Protein AF-0000000076819034 (afdb_homodimer)

Organism: Aegilops tauschii subsp. strangulata (NCBI:txid200361)

Secondary structure (DSSP, 8-state):
-HHHHHHHTT---PPP-SSS-HHHHHHHHHHHS-HHHHHHHHHHHHHHHHHHHHHHHHHHHS-PPP-HHHHHHHHHHHHHHHHHTT-HHHHHHS--/-HHHHHHHTT---PPP-SSS-HHHHHHHHHHHS-GGGHHHHHHHHHHHHHHHHHHHHHHHHS-PPP-HHHHHHHHHHHHHHHHHTT-HHHHHHS--

Foldseek 3Di:
DQVVLCVQLVWPADDDDDPDDLVRRLVRSLVRGDPLQNLVVVVCSPQVVVLVVVLVCCCVPVVDDDDPVVSSVVSLVVLVVVVVVPSVSSVVRHDD/DQVVLCVQLVWPADDDDDPDDLVRRLVRSLVRGDPLQNLVVVVCSPQVVVLVVVLVCCCVPVVDDDDPVVSSVVSLVVLVVVVVVPSVNSVVRHDD

Solvent-accessible surface area (backbone atoms only — not comparable to full-atom values): 10817 Å² total; per-residue (Å²): 106,62,65,58,57,33,56,63,43,66,49,79,50,76,68,85,59,90,86,51,52,73,65,56,44,47,54,51,33,52,69,58,29,54,78,80,41,40,56,25,49,56,53,46,65,40,46,50,35,41,49,53,39,52,51,49,48,36,36,72,76,65,68,42,79,88,46,70,68,60,49,48,51,50,52,52,52,49,49,51,51,40,25,75,74,61,39,60,25,36,57,75,39,53,74,131,106,63,64,60,54,33,56,63,42,66,49,79,50,77,67,87,58,91,86,51,52,71,66,56,44,48,55,51,34,51,69,58,27,55,78,80,42,40,55,25,50,55,53,45,64,40,46,49,35,41,52,53,40,52,51,49,49,35,35,72,74,64,69,42,80,87,47,70,68,61,50,49,51,51,53,53,51,51,49,52,51,41,26,74,74,61,39,59,27,37,56,74,40,54,74,131

Sequence (192 aa):
TWHIVLDWLHIPVQIPDQEHTVTEWWLSAKELAPPAHRKALKSIALLVPWMLWKHRNACVFDNATPSIESLVDRIKDEARCWAKAGAQGLRVVLPTTWHIVLDWLHIPVQIPDQEHTVTEWWLSAKELAPPAHRKALKSIALLVPWMLWKHRNACVFDNATPSIESLVDRIKDEARCWAKAGAQGLRVVLPT

Radius of gyration: 16.29 Å; Cα contacts (8 Å, |Δi|>4): 190; chains: 2; bounding box: 41×37×37 Å

Structure (mmCIF, N/CA/C/O backbone):
data_AF-0000000076819034-model_v1
#
loop_
_entity.id
_entity.type
_entity.pdbx_description
1 polymer 'Uncharacterized protein'
#
loop_
_atom_site.group_PDB
_atom_site.id
_atom_site.type_symbol
_atom_site.label_atom_id
_atom_site.label_alt_id
_atom_site.label_comp_id
_atom_site.label_asym_id
_atom_site.label_entity_id
_atom_site.label_seq_id
_atom_site.pdbx_PDB_ins_code
_atom_site.Cartn_x
_atom_site.Cartn_y
_atom_site.Cartn_z
_atom_site.occupancy
_atom_site.B_iso_or_equiv
_atom_site.auth_seq_id
_atom_site.auth_comp_id
_atom_site.auth_asym_id
_atom_site.auth_atom_id
_atom_site.pdbx_PDB_model_num
ATOM 1 N N . THR A 1 1 ? -0.613 13.617 6.281 1 93.31 1 THR A N 1
ATOM 2 C CA . THR A 1 1 ? 0.213 12.484 6.684 1 93.31 1 THR A CA 1
ATOM 3 C C . THR A 1 1 ? 1.338 12.25 5.68 1 93.31 1 THR A C 1
ATOM 5 O O . THR A 1 1 ? 2.518 12.305 6.039 1 93.31 1 THR A O 1
ATOM 8 N N . TRP A 1 2 ? 1.038 12.227 4.367 1 94.75 2 TRP A N 1
ATOM 9 C CA . TRP A 1 2 ? 2.039 11.969 3.336 1 94.75 2 TRP A CA 1
ATOM 10 C C . TRP A 1 2 ? 3.105 13.062 3.334 1 94.75 2 TRP A C 1
ATOM 12 O O . TRP A 1 2 ? 4.301 12.766 3.311 1 94.75 2 TRP A O 1
ATOM 22 N N . HIS A 1 3 ? 2.631 14.25 3.402 1 95.12 3 HIS A N 1
ATOM 23 C CA . HIS A 1 3 ? 3.564 15.367 3.344 1 95.12 3 HIS A CA 1
ATOM 24 C C . HIS A 1 3 ? 4.562 15.312 4.496 1 95.12 3 HIS A C 1
ATOM 26 O O . HIS A 1 3 ? 5.754 15.57 4.305 1 95.12 3 HIS A O 1
ATOM 32 N N . ILE A 1 4 ? 4.125 15.008 5.703 1 97 4 ILE A N 1
ATOM 33 C CA . ILE A 1 4 ? 4.969 14.984 6.895 1 97 4 ILE A CA 1
ATOM 34 C C . ILE A 1 4 ? 6 13.867 6.777 1 97 4 ILE A C 1
ATOM 36 O O . ILE A 1 4 ? 7.18 14.07 7.07 1 97 4 ILE A O 1
ATOM 40 N N . VAL A 1 5 ? 5.586 12.68 6.309 1 97.38 5 VAL A N 1
ATOM 41 C CA . VAL A 1 5 ? 6.465 11.516 6.223 1 97.38 5 VAL A CA 1
ATOM 42 C C . VAL A 1 5 ? 7.523 11.75 5.148 1 97.38 5 VAL A C 1
ATOM 44 O O . VAL A 1 5 ? 8.711 11.484 5.367 1 97.38 5 VAL A O 1
ATOM 47 N N . LEU A 1 6 ? 7.109 12.273 3.979 1 96.88 6 LEU A N 1
ATOM 48 C CA . LEU A 1 6 ? 8.047 12.516 2.887 1 96.88 6 LEU A CA 1
ATOM 49 C C . LEU A 1 6 ? 9.047 13.609 3.258 1 96.88 6 LEU A C 1
ATOM 51 O O . LEU A 1 6 ? 10.227 13.516 2.922 1 96.88 6 LEU A O 1
ATOM 55 N N . ASP A 1 7 ? 8.555 14.609 3.947 1 96.81 7 ASP A N 1
ATOM 56 C CA . ASP A 1 7 ? 9.438 15.672 4.418 1 96.81 7 ASP A CA 1
ATOM 57 C C . ASP A 1 7 ? 10.445 15.141 5.434 1 96.81 7 ASP A C 1
ATOM 59 O O . ASP A 1 7 ? 11.625 15.5 5.391 1 96.81 7 ASP A O 1
ATOM 63 N N . TRP A 1 8 ? 9.961 14.375 6.34 1 97.5 8 TRP A N 1
ATOM 64 C CA . TRP A 1 8 ? 10.805 13.758 7.359 1 97.5 8 TRP A CA 1
ATOM 65 C C . TRP A 1 8 ? 11.938 12.953 6.723 1 97.5 8 TRP A C 1
ATOM 67 O O . TRP A 1 8 ? 13.062 12.945 7.227 1 97.5 8 TRP A O 1
ATOM 77 N N . LEU A 1 9 ? 11.727 12.32 5.609 1 96.81 9 LEU A N 1
ATOM 78 C CA . LEU A 1 9 ? 12.695 11.484 4.914 1 96.81 9 LEU A CA 1
ATOM 79 C C . LEU A 1 9 ? 13.438 12.289 3.85 1 96.81 9 LEU A C 1
ATOM 81 O O . LEU A 1 9 ? 14.305 11.75 3.156 1 96.81 9 LEU A O 1
ATOM 85 N N . HIS A 1 10 ? 13.039 13.523 3.666 1 95.25 10 HIS A N 1
ATOM 86 C CA . HIS A 1 10 ? 13.633 14.422 2.68 1 95.25 10 HIS A CA 1
ATOM 87 C C . HIS A 1 10 ? 13.477 13.859 1.268 1 95.25 10 HIS A C 1
ATOM 89 O O . HIS A 1 10 ? 14.438 13.867 0.488 1 95.25 10 HIS A O 1
ATOM 95 N N . ILE A 1 11 ? 12.391 13.328 1.01 1 95.06 11 ILE A N 1
ATOM 96 C CA . ILE A 1 11 ? 12.086 12.852 -0.335 1 95.06 11 ILE A CA 1
ATOM 97 C C . ILE A 1 11 ? 11.25 13.891 -1.073 1 95.06 11 ILE A C 1
ATOM 99 O O . ILE A 1 11 ? 10.078 14.102 -0.745 1 95.06 11 ILE A O 1
ATOM 103 N N . PRO A 1 12 ? 11.82 14.469 -2.113 1 94.75 12 PRO A N 1
ATOM 104 C CA . PRO A 1 12 ? 11.172 15.617 -2.75 1 94.75 12 PRO A CA 1
ATOM 105 C C . PRO A 1 12 ? 10.242 15.219 -3.895 1 94.75 12 PRO A C 1
ATOM 107 O O . PRO A 1 12 ? 10.484 15.586 -5.047 1 94.75 12 PRO A O 1
ATOM 110 N N . VAL A 1 13 ? 9.141 14.586 -3.598 1 95.69 13 VAL A N 1
ATOM 111 C CA . VAL A 1 13 ? 8.18 14.195 -4.621 1 95.69 13 VAL A CA 1
ATOM 112 C C . VAL A 1 13 ? 6.797 14.727 -4.262 1 95.69 13 VAL A C 1
ATOM 114 O O . VAL A 1 13 ? 6.562 15.148 -3.127 1 95.69 13 VAL A O 1
ATOM 117 N N . GLN A 1 14 ? 6.012 14.727 -5.219 1 94.5 14 GLN A N 1
ATOM 118 C CA . GLN A 1 14 ? 4.625 15.117 -4.973 1 94.5 14 GLN A CA 1
ATOM 119 C C . GLN A 1 14 ? 3.881 14.039 -4.188 1 94.5 14 GLN A C 1
ATOM 121 O O . GLN A 1 14 ? 4.055 12.844 -4.438 1 94.5 14 GLN A O 1
ATOM 126 N N . ILE A 1 15 ? 3.057 14.492 -3.318 1 94.75 15 ILE A N 1
ATOM 127 C CA . ILE A 1 15 ? 2.238 13.539 -2.582 1 94.75 15 ILE A CA 1
ATOM 128 C C . ILE A 1 15 ? 1.172 12.953 -3.506 1 94.75 15 ILE A C 1
ATOM 130 O O . ILE A 1 15 ? 0.746 13.602 -4.461 1 94.75 15 ILE A O 1
ATOM 134 N N . PRO A 1 16 ? 0.771 11.758 -3.156 1 93.5 16 PRO A N 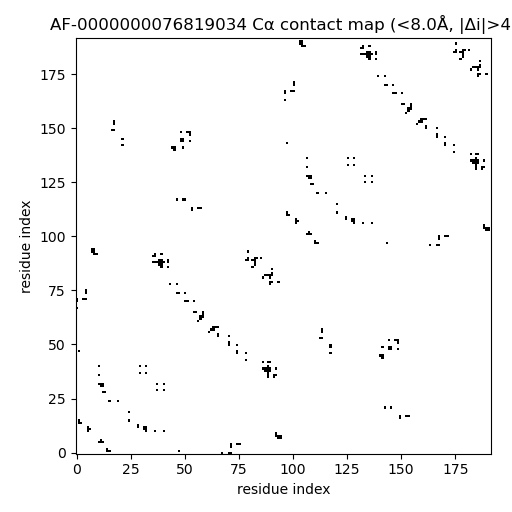1
ATOM 135 C CA . PRO A 1 16 ? -0.328 11.203 -3.945 1 93.5 16 PRO A CA 1
ATOM 136 C C . PRO A 1 16 ? -1.6 12.039 -3.865 1 93.5 16 PRO A C 1
ATOM 138 O O . PRO A 1 16 ? -1.876 12.648 -2.83 1 93.5 16 PRO A O 1
ATOM 141 N N . ASP A 1 17 ? -2.316 12 -4.98 1 88.25 17 ASP A N 1
ATOM 142 C CA . ASP A 1 17 ? -3.57 12.75 -5.023 1 88.25 17 ASP A CA 1
ATOM 143 C C . ASP A 1 17 ? -4.676 11.93 -5.684 1 88.25 17 ASP A C 1
ATOM 145 O O . ASP A 1 17 ? -4.473 10.758 -6.02 1 88.25 17 ASP A O 1
ATOM 149 N N . GLN A 1 18 ? -5.859 12.484 -5.809 1 86.81 18 GLN A N 1
ATOM 150 C CA . GLN A 1 18 ? -7.031 11.75 -6.277 1 86.81 18 GLN A CA 1
ATOM 151 C C . GLN A 1 18 ? -7.062 11.68 -7.801 1 86.81 18 GLN A C 1
ATOM 153 O O . GLN A 1 18 ? -7.762 10.844 -8.375 1 86.81 18 GLN A O 1
ATOM 158 N N . GLU A 1 19 ? -6.27 12.445 -8.438 1 86.56 19 GLU A N 1
ATOM 159 C CA . GLU A 1 19 ? -6.336 12.555 -9.891 1 86.56 19 GLU A CA 1
ATOM 160 C C . GLU A 1 19 ? -5.504 11.461 -10.562 1 86.56 19 GLU A C 1
ATOM 162 O O . GLU A 1 19 ? -5.867 10.969 -11.633 1 86.56 19 GLU A O 1
ATOM 167 N N . HIS A 1 20 ? -4.434 11.07 -9.984 1 90.25 20 HIS A N 1
ATOM 168 C CA . HIS A 1 20 ? -3.518 10.109 -10.586 1 90.25 20 HIS A CA 1
ATOM 169 C C . HIS A 1 20 ? -3.781 8.695 -10.062 1 90.25 20 HIS A C 1
ATOM 171 O O . HIS A 1 20 ? -4.109 8.523 -8.883 1 90.25 20 HIS A O 1
ATOM 177 N N . THR A 1 21 ? -3.646 7.711 -11.016 1 90.5 21 THR A N 1
ATOM 178 C CA . THR A 1 21 ? -3.617 6.32 -10.57 1 90.5 21 THR A CA 1
ATOM 179 C C . THR A 1 21 ? -2.35 6.035 -9.773 1 90.5 21 THR A C 1
ATOM 181 O O . THR A 1 21 ? -1.412 6.836 -9.773 1 90.5 21 THR A O 1
ATOM 184 N N . VAL A 1 22 ? -2.332 4.914 -9.109 1 90.69 22 VAL A N 1
ATOM 185 C CA . VAL A 1 22 ? -1.152 4.488 -8.359 1 90.69 22 VAL A CA 1
ATOM 186 C C . VAL A 1 22 ? 0.054 4.422 -9.297 1 90.69 22 VAL A C 1
ATOM 188 O O . VAL A 1 22 ? 1.137 4.906 -8.953 1 90.69 22 VAL A O 1
ATOM 191 N N . THR A 1 23 ? -0.206 3.906 -10.438 1 91.5 23 THR A N 1
ATOM 192 C CA . THR A 1 23 ? 0.866 3.719 -11.414 1 91.5 23 THR A CA 1
ATOM 193 C C . THR A 1 23 ? 1.391 5.062 -11.906 1 91.5 23 THR A C 1
ATOM 195 O O . THR A 1 23 ? 2.604 5.262 -12.008 1 91.5 23 THR A O 1
ATOM 198 N N . GLU A 1 24 ? 0.482 5.914 -12.18 1 93.56 24 GLU A N 1
ATOM 199 C CA . GLU A 1 24 ? 0.873 7.234 -12.664 1 93.56 24 GLU A CA 1
ATOM 200 C C . GLU A 1 24 ? 1.683 7.988 -11.617 1 93.56 24 GLU A C 1
ATOM 202 O O . GLU A 1 24 ? 2.717 8.578 -11.93 1 93.56 24 GLU A O 1
ATOM 207 N N . TRP A 1 25 ? 1.161 8 -10.461 1 94.31 25 TRP A N 1
ATOM 208 C CA . TRP A 1 25 ? 1.897 8.672 -9.391 1 94.31 25 TRP A CA 1
ATOM 209 C C . TRP A 1 25 ? 3.27 8.039 -9.195 1 94.31 25 TRP A C 1
ATOM 211 O O . TRP A 1 25 ? 4.273 8.742 -9.07 1 94.31 25 TRP A O 1
ATOM 221 N N . TRP A 1 26 ? 3.309 6.734 -9.148 1 91.44 26 TRP A N 1
ATOM 222 C CA . TRP A 1 26 ? 4.555 6.016 -8.914 1 91.44 26 TRP A CA 1
ATOM 223 C C . TRP A 1 26 ? 5.59 6.355 -9.977 1 91.44 26 TRP A C 1
ATOM 225 O O . TRP A 1 26 ? 6.754 6.621 -9.656 1 91.44 26 TRP A O 1
ATOM 235 N N . LEU A 1 27 ? 5.199 6.32 -11.148 1 92.06 27 LEU A N 1
ATOM 236 C CA . LEU A 1 27 ? 6.113 6.598 -12.25 1 92.06 27 LEU A CA 1
ATOM 237 C C . LEU A 1 27 ? 6.652 8.023 -12.164 1 92.06 27 LEU A C 1
ATOM 239 O O . LEU A 1 27 ? 7.848 8.25 -12.359 1 92.06 27 LEU A O 1
ATOM 243 N N . SER A 1 28 ? 5.805 8.898 -11.859 1 95 28 SER A N 1
ATOM 244 C CA . SER A 1 28 ? 6.215 10.289 -11.719 1 95 28 SER A CA 1
ATOM 245 C C . SER A 1 28 ? 7.137 10.477 -10.523 1 95 28 SER A C 1
ATOM 247 O O . SER A 1 28 ? 8.172 11.141 -10.625 1 95 28 SER A O 1
ATOM 249 N N . ALA A 1 29 ? 6.746 9.938 -9.422 1 94.94 29 ALA A N 1
ATOM 250 C CA . ALA A 1 29 ? 7.52 10.07 -8.188 1 94.94 29 ALA A CA 1
ATOM 251 C C . ALA A 1 29 ? 8.906 9.453 -8.344 1 94.94 29 ALA A C 1
ATOM 253 O O . ALA A 1 29 ? 9.898 10.031 -7.895 1 94.94 29 ALA A O 1
ATOM 254 N N . LYS A 1 30 ? 8.93 8.336 -8.914 1 93 30 LYS A N 1
ATOM 255 C CA . LYS A 1 30 ? 10.195 7.648 -9.125 1 93 30 LYS A CA 1
ATOM 256 C C . LYS A 1 30 ? 11.141 8.477 -9.992 1 93 30 LYS A C 1
ATOM 258 O O . LYS A 1 30 ? 12.352 8.5 -9.758 1 93 30 LYS A O 1
ATOM 263 N N . GLU A 1 31 ? 10.602 9.023 -10.984 1 94.06 31 GLU A N 1
ATOM 264 C CA . GLU A 1 31 ? 11.398 9.844 -11.898 1 94.06 31 GLU A CA 1
ATOM 265 C C . GLU A 1 31 ? 11.938 11.086 -11.195 1 94.06 31 GLU A C 1
ATOM 267 O O . GLU A 1 31 ? 13.055 11.531 -11.469 1 94.06 31 GLU A O 1
ATOM 272 N N . LEU A 1 32 ? 11.148 11.617 -10.359 1 94 32 LEU A N 1
ATOM 273 C CA . LEU A 1 32 ? 11.508 12.859 -9.688 1 94 32 LEU A CA 1
ATOM 274 C C . LEU A 1 32 ? 12.422 12.594 -8.5 1 94 32 LEU A C 1
ATOM 276 O O . LEU A 1 32 ? 13.203 13.469 -8.102 1 94 32 LEU A O 1
ATOM 280 N N . ALA A 1 33 ? 12.328 11.484 -7.938 1 94.25 33 ALA A N 1
ATOM 281 C CA . ALA A 1 33 ? 13.117 11.156 -6.754 1 94.25 33 ALA A CA 1
ATOM 282 C C . ALA A 1 33 ? 14.578 10.922 -7.113 1 94.25 33 ALA A C 1
ATOM 284 O O . ALA A 1 33 ? 14.883 10.219 -8.086 1 94.25 33 ALA A O 1
ATOM 285 N N . PRO A 1 34 ? 15.484 11.5 -6.359 1 93.69 34 PRO A N 1
ATOM 286 C CA . PRO A 1 34 ? 16.891 11.148 -6.559 1 93.69 34 PRO A CA 1
ATOM 287 C C . PRO A 1 34 ? 17.141 9.641 -6.465 1 93.69 34 PRO A C 1
ATOM 289 O O . PRO A 1 34 ? 16.516 8.961 -5.652 1 93.69 34 PRO A O 1
ATOM 292 N N . PRO A 1 35 ? 18.078 9.133 -7.258 1 91.94 35 PRO A N 1
ATOM 293 C CA . PRO A 1 35 ? 18.344 7.691 -7.297 1 91.94 35 PRO A CA 1
ATOM 294 C C . PRO A 1 35 ? 18.547 7.09 -5.91 1 91.94 35 PRO A C 1
ATOM 296 O O . PRO A 1 35 ? 18.062 5.992 -5.625 1 91.94 35 PRO A O 1
ATOM 299 N N . ALA A 1 36 ? 19.203 7.914 -5.086 1 90.62 36 ALA A N 1
ATOM 300 C CA . ALA A 1 36 ? 19.516 7.43 -3.742 1 90.62 36 ALA A CA 1
ATOM 301 C C . ALA A 1 36 ? 18.234 7.25 -2.914 1 90.62 36 ALA A C 1
ATOM 303 O O . ALA A 1 36 ? 18.25 6.539 -1.906 1 90.62 36 ALA A O 1
ATOM 304 N N . HIS A 1 37 ? 17.109 7.816 -3.297 1 94.62 37 HIS A N 1
ATOM 305 C CA . HIS A 1 37 ? 15.883 7.816 -2.51 1 94.62 37 HIS A CA 1
ATOM 306 C C . HIS A 1 37 ? 14.852 6.859 -3.098 1 94.62 37 HIS A C 1
ATOM 308 O O . HIS A 1 37 ? 13.805 6.617 -2.492 1 94.62 37 HIS A O 1
ATOM 314 N N . ARG A 1 38 ? 15.164 6.324 -4.164 1 94.56 38 ARG A N 1
ATOM 315 C CA . ARG A 1 38 ? 14.148 5.566 -4.891 1 94.56 38 ARG A CA 1
ATOM 316 C C . ARG A 1 38 ? 13.734 4.32 -4.113 1 94.56 38 ARG A C 1
ATOM 318 O O . ARG A 1 38 ? 12.555 3.957 -4.094 1 94.56 38 ARG A O 1
ATOM 325 N N . LYS A 1 39 ? 14.711 3.65 -3.531 1 94.19 39 LYS A N 1
ATOM 326 C CA . LYS A 1 39 ? 14.375 2.484 -2.721 1 94.19 39 LYS A CA 1
ATOM 327 C C . LYS A 1 39 ? 13.562 2.887 -1.489 1 94.19 39 LYS A C 1
ATOM 329 O O . LYS A 1 39 ? 12.68 2.15 -1.055 1 94.19 39 LYS A O 1
ATOM 334 N N . ALA A 1 40 ? 13.859 3.996 -0.903 1 96.5 40 ALA A N 1
ATOM 335 C CA . ALA A 1 40 ? 13.086 4.512 0.221 1 96.5 40 ALA A CA 1
ATOM 336 C C . ALA A 1 40 ? 11.648 4.828 -0.201 1 96.5 40 ALA A C 1
ATOM 338 O O . ALA A 1 40 ? 10.703 4.535 0.531 1 96.5 40 ALA A O 1
ATOM 339 N N . LEU A 1 41 ? 11.555 5.449 -1.317 1 95.75 41 LEU A N 1
ATOM 340 C CA . LEU A 1 41 ? 10.234 5.785 -1.843 1 95.75 41 LEU A CA 1
ATOM 341 C C . LEU A 1 41 ? 9.383 4.531 -2.018 1 95.75 41 LEU A C 1
ATOM 343 O O . LEU A 1 41 ? 8.188 4.543 -1.724 1 95.75 41 LEU A O 1
ATOM 347 N N . LYS A 1 42 ? 9.961 3.445 -2.516 1 93.25 42 LYS A N 1
ATOM 348 C CA . LYS A 1 42 ? 9.25 2.176 -2.664 1 93.25 42 LYS A CA 1
ATOM 349 C C . LYS A 1 42 ? 8.719 1.685 -1.32 1 93.25 42 LYS A C 1
ATOM 351 O O . LYS A 1 42 ? 7.578 1.23 -1.229 1 93.25 42 LYS A O 1
ATOM 356 N N . SER A 1 43 ? 9.539 1.764 -0.331 1 94.69 43 SER A N 1
ATOM 357 C CA . SER A 1 43 ? 9.148 1.339 1.008 1 94.69 43 SER A CA 1
ATOM 358 C C . SER A 1 43 ? 7.98 2.172 1.531 1 94.69 43 SER A C 1
ATOM 360 O O . SER A 1 43 ? 7.016 1.629 2.074 1 94.69 43 SER A O 1
ATOM 362 N N . ILE A 1 44 ? 8.055 3.428 1.327 1 95.5 44 ILE A N 1
ATOM 363 C CA . ILE A 1 44 ? 7.062 4.348 1.875 1 95.5 44 ILE A CA 1
ATOM 364 C C . ILE A 1 44 ? 5.758 4.227 1.091 1 95.5 44 ILE A C 1
ATOM 366 O O . ILE A 1 44 ? 4.672 4.348 1.661 1 95.5 44 ILE A O 1
ATOM 370 N N . ALA A 1 45 ? 5.84 3.982 -0.175 1 94 45 ALA A N 1
ATOM 371 C CA . ALA A 1 45 ? 4.656 3.781 -1.012 1 94 45 ALA A CA 1
ATOM 372 C C . ALA A 1 45 ? 3.846 2.578 -0.536 1 94 45 ALA A C 1
ATOM 374 O O . ALA A 1 45 ? 2.625 2.539 -0.707 1 94 45 ALA A O 1
ATOM 375 N N . LEU A 1 46 ? 4.477 1.706 0.046 1 93.62 46 LEU A N 1
ATOM 376 C CA . LEU A 1 46 ? 3.803 0.544 0.616 1 93.62 46 LEU A CA 1
ATOM 377 C C . LEU A 1 46 ? 3.32 0.836 2.033 1 93.62 46 LEU A C 1
ATOM 379 O O . LEU A 1 46 ? 2.162 0.574 2.367 1 93.62 46 LEU A O 1
ATOM 383 N N . LEU A 1 47 ? 4.109 1.391 2.799 1 96.38 47 LEU A N 1
ATOM 384 C CA . LEU A 1 47 ? 3.904 1.512 4.238 1 96.38 47 LEU A CA 1
ATOM 385 C C . LEU A 1 47 ? 2.811 2.529 4.547 1 96.38 47 LEU A C 1
ATOM 387 O O . LEU A 1 47 ? 1.92 2.262 5.355 1 96.38 47 LEU A O 1
ATOM 391 N N . VAL A 1 48 ? 2.912 3.666 3.941 1 96.62 48 VAL A N 1
ATOM 392 C CA . VAL A 1 48 ? 2.062 4.785 4.336 1 96.62 48 VAL A CA 1
ATOM 393 C C . VAL A 1 48 ? 0.602 4.453 4.043 1 96.62 48 VAL A C 1
ATOM 395 O O . VAL A 1 48 ? -0.248 4.527 4.934 1 96.62 48 VAL A O 1
ATOM 398 N N . PRO A 1 49 ? 0.246 4.074 2.82 1 95.12 49 PRO A N 1
ATOM 399 C CA . PRO A 1 49 ? -1.17 3.758 2.617 1 95.12 49 PRO A CA 1
ATOM 400 C C . PRO A 1 49 ? -1.653 2.619 3.512 1 95.12 49 PRO A C 1
ATOM 402 O O . PRO A 1 49 ? -2.809 2.615 3.943 1 95.12 49 PRO A O 1
ATOM 405 N N . TRP A 1 50 ? -0.794 1.708 3.77 1 95.06 50 TRP A N 1
ATOM 406 C CA . TRP A 1 50 ? -1.147 0.594 4.641 1 95.06 50 TRP A CA 1
ATOM 407 C C . TRP A 1 50 ? -1.479 1.086 6.047 1 95.06 50 TRP A C 1
ATOM 409 O O . TRP A 1 50 ? -2.504 0.705 6.621 1 95.06 50 TRP A O 1
ATOM 419 N N . MET A 1 51 ? -0.654 1.876 6.527 1 95.62 51 MET A N 1
ATOM 420 C CA . MET A 1 51 ? -0.834 2.369 7.891 1 95.62 51 MET A CA 1
ATOM 421 C C . MET A 1 51 ? -2.043 3.293 7.98 1 95.62 51 MET A C 1
ATOM 423 O O . MET A 1 51 ? -2.75 3.303 8.992 1 95.62 51 MET A O 1
ATOM 427 N N . LEU A 1 52 ? -2.203 4.113 7.004 1 94.25 52 LEU A N 1
ATOM 428 C CA . LEU A 1 52 ? -3.391 4.957 6.945 1 94.25 52 LEU A CA 1
ATOM 429 C C . LEU A 1 52 ? -4.66 4.113 6.938 1 94.25 52 LEU A C 1
ATOM 431 O O . LEU A 1 52 ? -5.625 4.426 7.641 1 94.25 52 LEU A O 1
ATOM 435 N N . TRP A 1 53 ? -4.652 3.049 6.133 1 90.81 53 TRP A N 1
ATOM 436 C CA . TRP A 1 53 ? -5.781 2.129 6.055 1 90.81 53 TRP A CA 1
ATOM 437 C C . TRP A 1 53 ? -6.027 1.453 7.398 1 90.81 53 TRP A C 1
ATOM 439 O O . TRP A 1 53 ? -7.168 1.382 7.863 1 90.81 53 TRP A O 1
ATOM 449 N N . LYS A 1 54 ? -5.109 0.963 7.992 1 92 54 LYS A N 1
ATOM 450 C CA . LYS A 1 54 ? -5.254 0.321 9.297 1 92 54 LYS A CA 1
ATOM 451 C C . LYS A 1 54 ? -5.812 1.295 10.328 1 92 54 LYS A C 1
ATOM 453 O O . LYS A 1 54 ? -6.652 0.921 11.156 1 92 54 LYS A O 1
ATOM 458 N N . HIS A 1 55 ? -5.23 2.475 10.336 1 92.38 55 HIS A N 1
ATOM 459 C CA . HIS A 1 55 ? -5.68 3.488 11.281 1 92.38 55 HIS A CA 1
ATOM 460 C C . HIS A 1 55 ? -7.156 3.814 11.086 1 92.38 55 HIS A C 1
ATOM 462 O O . HIS A 1 55 ? -7.902 3.949 12.055 1 92.38 55 HIS A O 1
ATOM 468 N N . ARG A 1 56 ? -7.523 3.982 9.93 1 87.25 56 ARG A N 1
ATOM 469 C CA . ARG A 1 56 ? -8.922 4.27 9.641 1 87.25 56 ARG A CA 1
ATOM 470 C C . ARG A 1 56 ? -9.828 3.127 10.102 1 87.25 56 ARG A C 1
ATOM 472 O O . ARG A 1 56 ? -10.898 3.365 10.656 1 87.25 56 ARG A O 1
ATOM 479 N N . ASN A 1 57 ? -9.43 1.892 9.781 1 88.75 57 ASN A N 1
ATOM 480 C CA . ASN A 1 57 ? -10.195 0.74 10.25 1 88.75 57 ASN A CA 1
ATOM 481 C C . ASN A 1 57 ? -10.312 0.729 11.766 1 88.75 57 ASN A C 1
ATOM 483 O O . ASN A 1 57 ? -11.375 0.403 12.305 1 88.75 57 ASN A O 1
ATOM 487 N N . ALA A 1 58 ? -9.242 1.024 12.383 1 90.31 58 ALA A N 1
ATOM 488 C CA . ALA A 1 58 ? -9.273 1.072 13.844 1 90.31 58 ALA A CA 1
ATOM 489 C C . ALA A 1 58 ? -10.266 2.119 14.336 1 90.31 58 ALA A C 1
ATOM 491 O O . ALA A 1 58 ? -10.961 1.9 15.336 1 90.31 58 ALA A O 1
ATOM 492 N N . CYS A 1 59 ? -10.297 3.266 13.695 1 89.31 59 CYS A N 1
ATOM 493 C CA . CYS A 1 59 ? -11.219 4.332 14.078 1 89.31 59 CYS A CA 1
ATOM 494 C C . CYS A 1 59 ? -12.664 3.912 13.836 1 89.31 59 CYS A C 1
ATOM 496 O O . CYS A 1 59 ? -13.547 4.211 14.641 1 89.31 59 CYS A O 1
ATOM 498 N N . VAL A 1 60 ? -12.883 3.182 12.742 1 84.06 60 VAL A N 1
ATOM 499 C CA . VAL A 1 60 ? -14.234 2.816 12.328 1 84.06 60 VAL A CA 1
ATOM 500 C C . VAL A 1 60 ? -14.719 1.613 13.141 1 84.06 60 VAL A C 1
ATOM 502 O O . VAL A 1 60 ? -15.859 1.584 13.602 1 84.06 60 VAL A O 1
ATOM 505 N N . PHE A 1 61 ? -13.898 0.647 13.453 1 85.12 61 PHE A N 1
ATOM 506 C CA . PHE A 1 61 ? -14.367 -0.63 13.977 1 85.12 61 PHE A CA 1
ATOM 507 C C . PHE A 1 61 ? -14 -0.781 15.445 1 85.12 61 PHE A C 1
ATOM 509 O O . PHE A 1 61 ? -14.625 -1.547 16.172 1 85.12 61 PHE A O 1
ATOM 516 N N . ASP A 1 62 ? -12.945 -0.058 15.828 1 88.88 62 ASP A N 1
ATOM 517 C CA . ASP A 1 62 ? -12.461 -0.253 17.188 1 88.88 62 ASP A CA 1
ATOM 518 C C . ASP A 1 62 ? -12.633 1.016 18.031 1 88.88 62 ASP A C 1
ATOM 520 O O . ASP A 1 62 ? -12.125 1.104 19.141 1 88.88 62 ASP A O 1
ATOM 524 N N . ASN A 1 63 ? -13.18 2.006 17.531 1 89.56 63 ASN A N 1
ATOM 525 C CA . ASN A 1 63 ? -13.453 3.271 18.203 1 89.56 63 ASN A CA 1
ATOM 526 C C . ASN A 1 63 ? -12.164 3.953 18.656 1 89.56 63 ASN A C 1
ATOM 528 O O . ASN A 1 63 ? -12.102 4.496 19.766 1 89.56 63 ASN A O 1
ATOM 532 N N . ALA A 1 64 ? -11.234 3.777 17.891 1 88.25 64 ALA A N 1
ATOM 533 C CA . ALA A 1 64 ? -9.992 4.496 18.156 1 88.25 64 ALA A CA 1
ATOM 534 C C . ALA A 1 64 ? -10.148 5.988 17.875 1 88.25 64 ALA A C 1
ATOM 536 O O . ALA A 1 64 ? -10.914 6.383 17 1 88.25 64 ALA A O 1
ATOM 537 N N . THR A 1 65 ? -9.367 6.738 18.734 1 90.38 65 THR A N 1
ATOM 538 C CA . THR A 1 65 ? -9.406 8.18 18.531 1 90.38 65 THR A CA 1
ATOM 539 C C . THR A 1 65 ? -8.477 8.586 17.375 1 90.38 65 THR A C 1
ATOM 541 O O . THR A 1 65 ? -7.297 8.234 17.375 1 90.38 65 THR A O 1
ATOM 544 N N . PRO A 1 66 ? -9.117 9.273 16.516 1 85.81 66 PRO A N 1
ATOM 545 C CA . PRO A 1 66 ? -8.281 9.734 15.406 1 85.81 66 PRO A CA 1
ATOM 546 C C . PRO A 1 66 ? -7.254 10.773 15.836 1 85.81 66 PRO A C 1
ATOM 548 O O . PRO A 1 66 ? -7.59 11.719 16.562 1 85.81 66 PRO A O 1
ATOM 551 N N . SER A 1 67 ? -5.934 10.578 15.492 1 92 67 SER A N 1
ATOM 552 C CA . SER A 1 67 ? -4.828 11.5 15.719 1 92 67 SER A CA 1
ATOM 553 C C . SER A 1 67 ? -3.785 11.398 14.609 1 92 67 SER A C 1
ATOM 555 O O . SER A 1 67 ? -3.09 10.391 14.5 1 92 67 SER A O 1
ATOM 557 N N . ILE A 1 68 ? -3.627 12.461 13.883 1 89.81 68 ILE A N 1
ATOM 558 C CA . ILE A 1 68 ? -2.646 12.492 12.805 1 89.81 68 ILE A CA 1
ATOM 559 C C . ILE A 1 68 ? -1.238 12.383 13.383 1 89.81 68 ILE A C 1
ATOM 561 O O . ILE A 1 68 ? -0.387 11.688 12.82 1 89.81 68 ILE A O 1
ATOM 565 N N . GLU A 1 69 ? -1.063 13.07 14.453 1 93.88 69 GLU A N 1
ATOM 566 C CA . GLU A 1 69 ? 0.251 13.062 15.094 1 93.88 69 GLU A CA 1
ATOM 567 C C . GLU A 1 69 ? 0.644 11.656 15.531 1 93.88 69 GLU A C 1
ATOM 569 O O . GLU A 1 69 ? 1.775 11.227 15.305 1 93.88 69 GLU A O 1
ATOM 574 N N . SER A 1 70 ? -0.295 11.039 16.141 1 94.88 70 SER A N 1
ATOM 575 C CA . SER A 1 70 ? -0.032 9.672 16.578 1 94.88 70 SER A CA 1
ATOM 576 C C . SER A 1 70 ? 0.209 8.742 15.398 1 94.88 70 SER A C 1
ATOM 578 O O . SER A 1 70 ? 1.087 7.879 15.453 1 94.88 70 SER A O 1
ATOM 580 N N . LEU A 1 71 ? -0.53 8.93 14.398 1 95.56 71 LEU A N 1
ATOM 581 C CA . LEU A 1 71 ? -0.377 8.102 13.203 1 95.56 71 LEU A CA 1
ATOM 582 C C . LEU A 1 71 ? 0.989 8.328 12.562 1 95.56 71 LEU A C 1
ATOM 584 O O . LEU A 1 71 ? 1.676 7.363 12.211 1 95.56 71 LEU A O 1
ATOM 588 N N . VAL A 1 72 ? 1.375 9.523 12.438 1 97.19 72 VAL A N 1
ATOM 589 C CA . VAL A 1 72 ? 2.662 9.852 11.836 1 97.19 72 VAL A CA 1
ATOM 590 C C . VAL A 1 72 ? 3.793 9.25 12.672 1 97.19 72 VAL A C 1
ATOM 592 O O . VAL A 1 72 ? 4.75 8.695 12.117 1 97.19 72 VAL A O 1
ATOM 595 N N . ASP A 1 73 ? 3.67 9.344 13.938 1 97.06 73 ASP A N 1
ATOM 596 C CA . ASP A 1 73 ? 4.684 8.766 14.82 1 97.06 73 ASP A CA 1
ATOM 597 C C . ASP A 1 73 ? 4.773 7.25 14.633 1 97.06 73 ASP A C 1
ATOM 599 O O . ASP A 1 73 ? 5.871 6.688 14.617 1 97.06 73 ASP A O 1
ATOM 603 N N . ARG A 1 74 ? 3.65 6.641 14.477 1 95.56 74 ARG A N 1
ATOM 604 C CA . ARG A 1 74 ? 3.639 5.195 14.273 1 95.56 74 ARG A CA 1
ATOM 605 C C . ARG A 1 74 ? 4.273 4.828 12.938 1 95.56 74 ARG A C 1
ATOM 607 O O . ARG A 1 74 ? 4.984 3.822 12.844 1 95.56 74 ARG A O 1
ATOM 614 N N . ILE A 1 75 ? 4.027 5.598 11.891 1 97.25 75 ILE A N 1
ATOM 615 C CA . ILE A 1 75 ? 4.621 5.363 10.578 1 97.25 75 ILE A CA 1
ATOM 616 C C . ILE A 1 75 ? 6.141 5.504 10.672 1 97.25 75 ILE A C 1
ATOM 618 O O . ILE A 1 75 ? 6.879 4.672 10.141 1 97.25 75 ILE A O 1
ATOM 622 N N . LYS A 1 76 ? 6.551 6.535 11.406 1 97.5 76 LYS A N 1
ATOM 623 C CA . LYS A 1 76 ? 7.984 6.754 11.57 1 97.5 76 LYS A CA 1
ATOM 624 C C . LYS A 1 76 ? 8.633 5.594 12.32 1 97.5 76 LYS A C 1
ATOM 626 O O . LYS A 1 76 ? 9.719 5.145 11.953 1 97.5 76 LYS A O 1
ATOM 631 N N . ASP A 1 77 ? 7.973 5.121 13.328 1 96.62 77 ASP A N 1
ATOM 632 C CA . ASP A 1 77 ? 8.484 3.988 14.086 1 96.62 77 ASP A CA 1
ATOM 633 C C . ASP A 1 77 ? 8.586 2.74 13.211 1 96.62 77 ASP A C 1
ATOM 635 O O . ASP A 1 77 ? 9.578 2.014 13.281 1 96.62 77 ASP A O 1
ATOM 639 N N . GLU A 1 78 ? 7.609 2.475 12.461 1 96.12 78 GLU A N 1
ATOM 640 C CA . GLU A 1 78 ? 7.625 1.314 11.578 1 96.12 78 GLU A CA 1
ATOM 641 C C . GLU A 1 78 ? 8.719 1.447 10.516 1 96.12 78 GLU A C 1
ATOM 643 O O . GLU A 1 78 ? 9.359 0.461 10.156 1 96.12 78 GLU A O 1
ATOM 648 N N . ALA A 1 79 ? 8.883 2.611 9.961 1 96.94 79 ALA A N 1
ATOM 649 C CA . ALA A 1 79 ? 9.945 2.855 8.992 1 96.94 79 ALA A CA 1
ATOM 650 C C . ALA A 1 79 ? 11.32 2.549 9.586 1 96.94 79 ALA A C 1
ATOM 652 O O . ALA A 1 79 ? 12.172 1.943 8.93 1 96.94 79 ALA A O 1
ATOM 653 N N . ARG A 1 80 ? 11.523 2.953 10.82 1 96.88 80 ARG A N 1
ATOM 654 C CA . ARG A 1 80 ? 12.773 2.668 11.516 1 96.88 80 ARG A CA 1
ATOM 655 C C . ARG A 1 80 ? 12.961 1.167 11.703 1 96.88 80 ARG A C 1
ATOM 657 O O . ARG A 1 80 ? 14.078 0.652 11.555 1 96.88 80 ARG A O 1
ATOM 664 N N . CYS A 1 81 ? 11.906 0.504 12.062 1 95.69 81 CYS A N 1
ATOM 665 C CA . CYS A 1 81 ? 11.969 -0.945 12.211 1 95.69 81 CYS A CA 1
ATOM 666 C C . CYS A 1 81 ? 12.336 -1.62 10.898 1 95.69 81 CYS A C 1
ATOM 668 O O . CYS A 1 81 ? 13.133 -2.561 10.875 1 95.69 81 CYS A O 1
ATOM 670 N N . TRP A 1 82 ? 11.789 -1.121 9.812 1 95.81 82 TRP A N 1
ATOM 671 C CA . TRP A 1 82 ? 12.094 -1.668 8.492 1 95.81 82 TRP A CA 1
ATOM 672 C C . TRP A 1 82 ? 13.562 -1.439 8.133 1 95.81 82 TRP A C 1
ATOM 674 O O . TRP A 1 82 ? 14.219 -2.326 7.582 1 95.81 82 TRP A O 1
ATOM 684 N N . ALA A 1 83 ? 14.008 -0.288 8.461 1 95.94 83 ALA A N 1
ATOM 685 C CA . ALA A 1 83 ? 15.414 0.008 8.211 1 95.94 83 ALA A CA 1
ATOM 686 C C . ALA A 1 83 ? 16.328 -0.956 8.961 1 95.94 83 ALA A C 1
ATOM 688 O O . ALA A 1 83 ? 17.281 -1.489 8.398 1 95.94 83 ALA A O 1
ATOM 689 N N . LYS A 1 84 ? 16 -1.198 10.156 1 95 84 LYS A N 1
ATOM 690 C CA . LYS A 1 84 ? 16.781 -2.109 11 1 95 84 LYS A CA 1
ATOM 691 C C . LYS A 1 84 ? 16.719 -3.537 10.469 1 95 84 LYS A C 1
ATOM 693 O O . LYS A 1 84 ? 17.672 -4.301 10.594 1 95 84 LYS A O 1
ATOM 698 N N . ALA A 1 85 ? 15.602 -3.887 9.875 1 92.31 85 ALA A N 1
ATOM 699 C CA . ALA A 1 85 ? 15.383 -5.238 9.367 1 92.31 85 ALA A CA 1
ATOM 700 C C . ALA A 1 85 ? 16 -5.418 7.984 1 92.31 85 ALA A C 1
ATOM 702 O O . ALA A 1 85 ? 15.938 -6.504 7.406 1 92.31 85 ALA A O 1
ATOM 703 N N . GLY A 1 86 ? 16.531 -4.355 7.348 1 91.12 86 GLY A N 1
ATOM 704 C CA . GLY A 1 86 ? 17.297 -4.551 6.129 1 91.12 86 GLY A CA 1
ATOM 705 C C . GLY A 1 86 ? 16.781 -3.742 4.957 1 91.12 86 GLY A C 1
ATOM 706 O O . GLY A 1 86 ? 17.281 -3.871 3.838 1 91.12 86 GLY A O 1
ATOM 707 N N . ALA A 1 87 ? 15.797 -2.934 5.188 1 92.44 87 ALA A N 1
ATOM 708 C CA . ALA A 1 87 ? 15.359 -2.027 4.129 1 92.44 87 ALA A CA 1
ATOM 709 C C . ALA A 1 87 ? 16.406 -0.942 3.875 1 92.44 87 ALA A C 1
ATOM 711 O O . ALA A 1 87 ? 16.328 0.144 4.457 1 92.44 87 ALA A O 1
ATOM 712 N N . GLN A 1 88 ? 17.188 -1.183 2.953 1 91.94 88 GLN A N 1
ATOM 713 C CA . GLN A 1 88 ? 18.359 -0.36 2.73 1 91.94 88 GLN A CA 1
ATOM 714 C C . GLN A 1 88 ? 17.984 1.056 2.311 1 91.94 88 GLN A C 1
ATOM 716 O O . GLN A 1 88 ? 18.641 2.023 2.691 1 91.94 88 GLN A O 1
ATOM 721 N N . GLY A 1 89 ? 16.969 1.188 1.535 1 93.88 89 GLY A N 1
ATOM 722 C CA . GLY A 1 89 ? 16.516 2.502 1.096 1 93.88 89 GLY A CA 1
ATOM 723 C C . GLY A 1 89 ? 16.172 3.43 2.244 1 93.88 89 GLY A C 1
ATOM 724 O O . GLY A 1 89 ? 16.484 4.621 2.205 1 93.88 89 GLY A O 1
ATOM 725 N N . LEU A 1 90 ? 15.594 2.877 3.236 1 95.5 90 LEU A N 1
ATOM 726 C CA . LEU A 1 90 ? 15.211 3.678 4.391 1 95.5 90 LEU A CA 1
ATOM 727 C C . LEU A 1 90 ? 16.422 4.004 5.258 1 95.5 90 LEU A C 1
ATOM 729 O O . LEU A 1 90 ? 16.516 5.102 5.812 1 95.5 90 LEU A O 1
ATOM 733 N N . ARG A 1 91 ? 17.328 3.07 5.332 1 94.19 91 ARG A N 1
ATOM 734 C CA . ARG A 1 91 ? 18.5 3.26 6.164 1 94.19 91 ARG A CA 1
ATOM 735 C C . ARG A 1 91 ? 19.281 4.496 5.734 1 94.19 91 ARG A C 1
ATOM 737 O O . ARG A 1 91 ? 19.875 5.191 6.57 1 94.19 91 ARG A O 1
ATOM 744 N N . VAL A 1 92 ? 19.25 4.781 4.484 1 93.06 92 VAL A N 1
ATOM 745 C CA . VAL A 1 92 ? 20.109 5.828 3.932 1 93.06 92 VAL A CA 1
ATOM 746 C C . VAL A 1 92 ? 19.422 7.184 4.074 1 93.06 92 VAL A C 1
ATOM 748 O O . VAL A 1 92 ? 20.078 8.227 4.023 1 93.06 92 VAL A O 1
ATOM 751 N N . VAL A 1 93 ? 18.156 7.18 4.285 1 94.81 93 VAL A N 1
ATOM 752 C CA . VAL A 1 93 ? 17.469 8.461 4.223 1 94.81 93 VAL A CA 1
ATOM 753 C C . VAL A 1 93 ? 16.938 8.836 5.602 1 94.81 93 VAL A C 1
ATOM 755 O O . VAL A 1 93 ? 16.531 9.977 5.832 1 94.81 93 VAL A O 1
ATOM 758 N N . LEU A 1 94 ? 16.859 7.898 6.535 1 95.56 94 LEU A N 1
ATOM 759 C CA . LEU A 1 94 ? 16.328 8.18 7.859 1 95.56 94 LEU A CA 1
ATOM 760 C C . LEU A 1 94 ? 17.156 9.258 8.562 1 95.56 94 LEU A C 1
ATOM 762 O O . LEU A 1 94 ? 18.375 9.25 8.484 1 95.56 94 LEU A O 1
ATOM 766 N N . PRO A 1 95 ? 16.422 10.133 9.164 1 90.94 95 PRO A N 1
ATOM 767 C CA . PRO A 1 95 ? 17.172 11.156 9.906 1 90.94 95 PRO A CA 1
ATOM 768 C C . PRO A 1 95 ? 17.906 10.586 11.125 1 90.94 95 PRO A C 1
ATOM 770 O O . PRO A 1 95 ? 17.453 9.602 11.711 1 90.94 95 PRO A O 1
ATO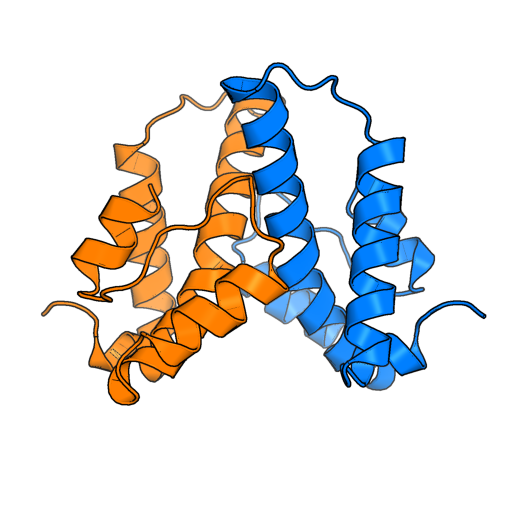M 773 N N . THR A 1 96 ? 19.141 11 11.469 1 76.88 96 THR A N 1
ATOM 774 C CA . THR A 1 96 ? 19.984 10.625 12.602 1 76.88 96 THR A CA 1
ATOM 775 C C . THR A 1 96 ? 19.344 11.078 13.914 1 76.88 96 THR A C 1
ATOM 777 O O . THR A 1 96 ? 18.797 12.18 14 1 76.88 96 THR A O 1
ATOM 780 N N . THR B 1 1 ? -13.516 -6.121 1.264 1 93.56 1 THR B N 1
ATOM 781 C CA . THR B 1 1 ? -12.75 -5.812 0.063 1 93.56 1 THR B CA 1
ATOM 782 C C . THR B 1 1 ? -11.586 -6.781 -0.101 1 93.56 1 THR B C 1
ATOM 784 O O . THR B 1 1 ? -11.508 -7.504 -1.096 1 93.56 1 THR B O 1
ATOM 787 N N . TRP B 1 2 ? -10.781 -7.016 0.959 1 94.88 2 TRP B N 1
ATOM 788 C CA . TRP B 1 2 ? -9.625 -7.898 0.894 1 94.88 2 TRP B CA 1
ATOM 789 C C . TRP B 1 2 ? -10.047 -9.328 0.564 1 94.88 2 TRP B C 1
ATOM 791 O O . TR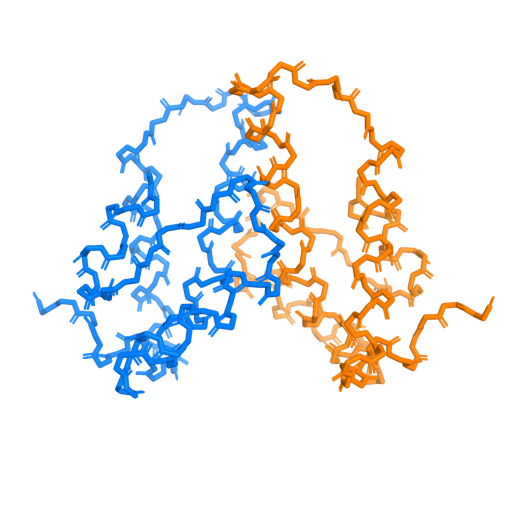P B 1 2 ? -9.461 -9.969 -0.316 1 94.88 2 TRP B O 1
ATOM 801 N N . HIS B 1 3 ? -11.062 -9.75 1.239 1 95.25 3 HIS B N 1
ATOM 802 C CA . HIS B 1 3 ? -11.5 -11.125 1.045 1 95.25 3 HIS B CA 1
ATOM 803 C C . HIS B 1 3 ? -11.922 -11.375 -0.4 1 95.25 3 HIS B C 1
ATOM 805 O O . HIS B 1 3 ? -11.602 -12.414 -0.978 1 95.25 3 HIS B O 1
ATOM 811 N N . ILE B 1 4 ? -12.641 -10.461 -1.009 1 97.12 4 ILE B N 1
ATOM 812 C CA . ILE B 1 4 ? -13.148 -10.609 -2.367 1 97.12 4 ILE B CA 1
ATOM 813 C C . ILE B 1 4 ? -11.992 -10.633 -3.357 1 97.12 4 ILE B C 1
ATOM 815 O O . ILE B 1 4 ? -11.961 -11.469 -4.266 1 97.12 4 ILE B O 1
ATOM 819 N N . VAL B 1 5 ? -10.992 -9.734 -3.174 1 97.44 5 VAL B N 1
ATOM 820 C CA . VAL B 1 5 ? -9.875 -9.617 -4.102 1 97.44 5 VAL B CA 1
ATOM 821 C C . VAL B 1 5 ? -8.992 -10.867 -4.012 1 97.44 5 VAL B C 1
ATOM 823 O O . VAL B 1 5 ? -8.594 -11.422 -5.035 1 97.44 5 VAL B O 1
ATOM 826 N N . LEU B 1 6 ? -8.711 -11.336 -2.773 1 96.88 6 LEU B N 1
ATOM 827 C CA . LEU B 1 6 ? -7.871 -12.516 -2.59 1 96.88 6 LEU B CA 1
ATOM 828 C C . LEU B 1 6 ? -8.562 -13.766 -3.119 1 96.88 6 LEU B C 1
ATOM 830 O O . LEU B 1 6 ? -7.918 -14.633 -3.713 1 96.88 6 LEU B O 1
ATOM 834 N N . ASP B 1 7 ? -9.859 -13.852 -2.93 1 96.75 7 ASP B N 1
ATOM 835 C CA . ASP B 1 7 ? -10.625 -14.977 -3.459 1 96.75 7 ASP B CA 1
ATOM 836 C C . ASP B 1 7 ? -10.625 -14.969 -4.988 1 96.75 7 ASP B C 1
ATOM 838 O O . ASP B 1 7 ? -10.477 -16.016 -5.617 1 96.75 7 ASP B O 1
ATOM 842 N N . TRP B 1 8 ? -10.82 -13.828 -5.52 1 97.5 8 TRP B N 1
ATOM 843 C CA . TRP B 1 8 ? -10.812 -13.656 -6.969 1 97.5 8 TRP B CA 1
ATOM 844 C C . TRP B 1 8 ? -9.5 -14.133 -7.57 1 97.5 8 TRP B C 1
ATOM 846 O O . TRP B 1 8 ? -9.477 -14.727 -8.648 1 97.5 8 TRP B O 1
ATOM 856 N N . LEU B 1 9 ? -8.398 -13.961 -6.898 1 96.81 9 LEU B N 1
ATOM 857 C CA . LEU B 1 9 ? -7.07 -14.328 -7.371 1 96.81 9 LEU B CA 1
ATOM 858 C C . LEU B 1 9 ? -6.68 -15.719 -6.883 1 96.81 9 LEU B C 1
ATOM 860 O O . LEU B 1 9 ? -5.582 -16.203 -7.176 1 96.81 9 LEU B O 1
ATOM 864 N N . HIS B 1 10 ? -7.527 -16.297 -6.074 1 95.25 10 HIS B N 1
ATOM 865 C CA . HIS B 1 10 ? -7.297 -17.625 -5.5 1 95.25 10 HIS B CA 1
ATOM 866 C C . HIS B 1 10 ? -6.023 -17.641 -4.66 1 95.25 10 HIS B C 1
ATOM 868 O O . HIS B 1 10 ? -5.215 -18.562 -4.777 1 95.25 10 HIS B O 1
ATOM 874 N N . ILE B 1 11 ? -5.809 -16.656 -3.936 1 95.06 11 ILE B N 1
ATOM 875 C CA . ILE B 1 11 ? -4.688 -16.594 -3.006 1 95.06 11 ILE B CA 1
ATOM 876 C C . ILE B 1 11 ? -5.168 -16.953 -1.599 1 95.06 11 ILE B C 1
ATOM 878 O O . ILE B 1 11 ? -5.887 -16.172 -0.969 1 95.06 11 ILE B O 1
ATOM 882 N N . PRO B 1 12 ? -4.695 -18.062 -1.09 1 94.81 12 PRO B N 1
ATOM 883 C CA . PRO B 1 12 ? -5.262 -18.578 0.159 1 94.81 12 PRO B CA 1
ATOM 884 C C . PRO B 1 12 ? -4.512 -18.078 1.395 1 94.81 12 PRO B C 1
ATOM 886 O O . PRO B 1 12 ? -3.936 -18.891 2.133 1 94.81 12 PRO B O 1
ATOM 889 N N . VAL B 1 13 ? -4.621 -16.828 1.695 1 95.69 13 VAL B N 1
ATOM 890 C CA . VAL B 1 13 ? -3.967 -16.266 2.877 1 95.69 13 VAL B CA 1
ATOM 891 C C . VAL B 1 13 ? -4.992 -15.539 3.74 1 95.69 13 VAL B C 1
ATOM 893 O O . VAL B 1 13 ? -6.102 -15.25 3.287 1 95.69 13 VAL B O 1
ATOM 896 N N . GLN B 1 14 ? -4.598 -15.328 4.891 1 94.56 14 GLN B N 1
ATOM 897 C CA . GLN B 1 14 ? -5.445 -14.547 5.785 1 94.56 14 GLN B CA 1
ATOM 898 C C . GLN B 1 14 ? -5.465 -13.078 5.379 1 94.56 14 GLN B C 1
ATOM 900 O O . GLN B 1 14 ? -4.43 -12.516 5.004 1 94.56 14 GLN B O 1
ATOM 905 N N . ILE B 1 15 ? -6.613 -12.516 5.52 1 94.94 15 ILE B N 1
ATOM 906 C CA . ILE B 1 15 ? -6.699 -11.086 5.242 1 94.94 15 ILE B CA 1
ATOM 907 C C . ILE B 1 15 ? -6.012 -10.297 6.363 1 94.94 15 ILE B C 1
ATOM 909 O O . ILE B 1 15 ? -5.961 -10.758 7.504 1 94.94 15 ILE B O 1
ATOM 913 N N . PRO B 1 16 ? -5.531 -9.141 6 1 93.62 16 PRO B N 1
ATOM 914 C CA . PRO B 1 16 ? -4.961 -8.305 7.059 1 93.62 16 PRO B CA 1
ATOM 915 C C . PRO B 1 16 ? -5.977 -7.953 8.141 1 93.62 16 PRO B C 1
ATOM 917 O O . PRO B 1 16 ? -7.164 -7.793 7.855 1 93.62 16 PRO B O 1
ATOM 920 N N . ASP B 1 17 ? -5.43 -7.832 9.336 1 88.88 17 ASP B N 1
ATOM 921 C CA . ASP B 1 17 ? -6.289 -7.473 10.453 1 88.88 17 ASP B CA 1
ATOM 922 C C . ASP B 1 17 ? -5.629 -6.414 11.336 1 88.88 17 ASP B C 1
ATOM 924 O O . ASP B 1 17 ? -4.543 -5.926 11.023 1 88.88 17 ASP B O 1
ATOM 928 N N . GLN B 1 18 ? -6.309 -6.008 12.391 1 87.25 18 GLN B N 1
ATOM 929 C CA . GLN B 1 18 ? -5.852 -4.898 13.219 1 87.25 18 GLN B CA 1
ATOM 930 C C . GLN B 1 18 ? -4.809 -5.359 14.234 1 87.25 18 GLN B C 1
ATOM 932 O O . GLN B 1 18 ? -4.082 -4.543 14.797 1 87.25 18 GLN B O 1
ATOM 937 N N . GLU B 1 19 ? -4.66 -6.602 14.398 1 86.94 19 GLU B N 1
ATOM 938 C CA . GLU B 1 19 ? -3.795 -7.129 15.445 1 86.94 19 GLU B CA 1
ATOM 939 C C . GLU B 1 19 ? -2.352 -7.246 14.969 1 86.94 19 GLU B C 1
ATOM 941 O O . GLU B 1 19 ? -1.415 -7.105 15.758 1 86.94 19 GLU B O 1
ATOM 946 N N . HIS B 1 20 ? -2.129 -7.496 13.773 1 90.62 20 HIS B N 1
ATOM 947 C CA . HI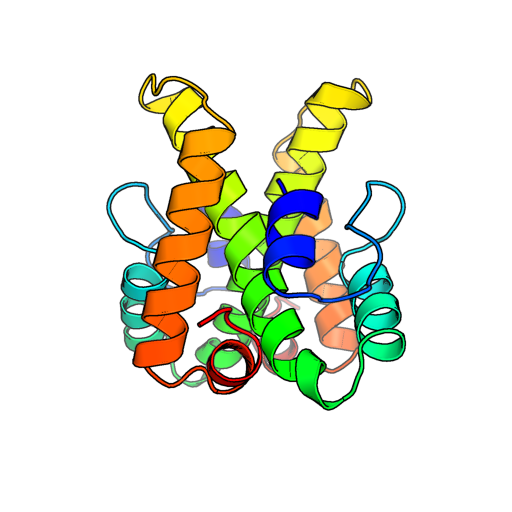S B 1 20 ? -0.794 -7.715 13.227 1 90.62 20 HIS B CA 1
ATOM 948 C C . HIS B 1 20 ? -0.257 -6.453 12.555 1 90.62 20 HIS B C 1
ATOM 950 O O . HIS B 1 20 ? -1.012 -5.711 11.922 1 90.62 20 HIS B O 1
ATOM 956 N N . THR B 1 21 ? 1.08 -6.254 12.719 1 90.31 21 THR B N 1
ATOM 957 C CA . THR B 1 21 ? 1.748 -5.23 11.93 1 90.31 21 THR B CA 1
ATOM 958 C C . THR B 1 21 ? 1.806 -5.633 10.461 1 90.31 21 THR B C 1
ATOM 960 O O . THR B 1 21 ? 1.552 -6.789 10.117 1 90.31 21 THR B O 1
ATOM 963 N N . VAL B 1 22 ? 2.121 -4.691 9.641 1 90.38 22 VAL B N 1
ATOM 964 C CA . VAL B 1 22 ? 2.275 -4.965 8.211 1 90.38 22 VAL B CA 1
ATOM 965 C C . VAL B 1 22 ? 3.311 -6.07 8.008 1 90.38 22 VAL B C 1
ATOM 967 O O . VAL B 1 22 ? 3.09 -7 7.23 1 90.38 22 VAL B O 1
ATOM 970 N N . THR B 1 23 ? 4.363 -5.953 8.742 1 91.31 23 THR B N 1
ATOM 971 C CA . THR B 1 23 ? 5.465 -6.898 8.602 1 91.31 23 THR B CA 1
ATOM 972 C C . THR B 1 23 ? 5.035 -8.297 9.047 1 91.31 23 THR B C 1
ATOM 974 O O . THR B 1 23 ? 5.336 -9.289 8.383 1 91.31 23 THR B O 1
ATOM 977 N N . GLU B 1 24 ? 4.348 -8.32 10.125 1 93.44 24 GLU B N 1
ATOM 978 C CA . GLU B 1 24 ? 3.887 -9.602 10.648 1 93.44 24 GLU B CA 1
ATOM 979 C C . GLU B 1 24 ? 2.922 -10.273 9.672 1 93.44 24 GLU B C 1
ATOM 981 O O . GLU B 1 24 ? 3.049 -11.469 9.398 1 93.44 24 GLU B O 1
ATOM 986 N N . TRP B 1 25 ? 1.978 -9.539 9.266 1 94.31 25 TRP B N 1
ATOM 987 C CA . TRP B 1 25 ? 1.035 -10.102 8.305 1 94.31 25 TRP B CA 1
ATOM 988 C C . TRP B 1 25 ? 1.757 -10.555 7.043 1 94.31 25 TRP B C 1
ATOM 990 O O . TRP B 1 25 ? 1.503 -11.648 6.535 1 94.31 25 TRP B O 1
ATOM 1000 N N . TRP B 1 26 ? 2.633 -9.711 6.527 1 91.12 26 TRP B N 1
ATOM 1001 C CA . TRP B 1 26 ? 3.344 -10.016 5.289 1 91.12 26 TRP B CA 1
ATOM 1002 C C . TRP B 1 26 ? 4.137 -11.312 5.422 1 91.12 26 TRP B C 1
ATOM 1004 O O . TRP B 1 26 ? 4.098 -12.156 4.527 1 91.12 26 TRP B O 1
ATOM 1014 N N . LEU B 1 27 ? 4.824 -11.414 6.453 1 91.88 27 LEU B N 1
ATOM 1015 C CA . LEU B 1 27 ? 5.648 -12.602 6.668 1 91.88 27 LEU B CA 1
ATOM 1016 C C . LEU B 1 27 ? 4.785 -13.859 6.742 1 91.88 27 LEU B C 1
ATOM 1018 O O . LEU B 1 27 ? 5.121 -14.883 6.148 1 91.88 27 LEU B O 1
ATOM 1022 N N . SER B 1 28 ? 3.721 -13.75 7.418 1 95 28 SER B N 1
ATOM 1023 C CA . SER B 1 28 ? 2.805 -14.875 7.535 1 95 28 SER B CA 1
ATOM 1024 C C . SER B 1 28 ? 2.16 -15.211 6.191 1 95 28 SER B C 1
ATOM 1026 O O . SER B 1 28 ? 2.096 -16.375 5.801 1 95 28 SER B O 1
ATOM 1028 N N . ALA B 1 29 ? 1.686 -14.219 5.543 1 94.94 29 ALA B N 1
ATOM 1029 C CA . ALA B 1 29 ? 1.01 -14.398 4.262 1 94.94 29 ALA B CA 1
ATOM 1030 C C . ALA B 1 29 ? 1.955 -15.008 3.225 1 94.94 29 ALA B C 1
ATOM 1032 O O . ALA B 1 29 ? 1.566 -15.898 2.465 1 94.94 29 ALA B O 1
ATOM 1033 N N . LYS B 1 30 ? 3.096 -14.484 3.205 1 92.81 30 LYS B N 1
ATOM 1034 C CA . LYS B 1 30 ? 4.094 -14.977 2.258 1 92.81 30 LYS B CA 1
ATOM 1035 C C . LYS B 1 30 ? 4.395 -16.453 2.494 1 92.81 30 LYS B C 1
ATOM 1037 O O . LYS B 1 30 ? 4.59 -17.219 1.543 1 92.81 30 LYS B O 1
ATOM 1042 N N . GLU B 1 31 ? 4.516 -16.781 3.699 1 94.12 31 GLU B N 1
ATOM 1043 C CA . GLU B 1 31 ? 4.809 -18.172 4.059 1 94.12 31 GLU B CA 1
ATOM 1044 C C . GLU B 1 31 ? 3.658 -19.094 3.67 1 94.12 31 GLU B C 1
ATOM 1046 O O . GLU B 1 31 ? 3.883 -20.234 3.264 1 94.12 31 GLU B O 1
ATOM 1051 N N . LEU B 1 32 ? 2.508 -18.609 3.816 1 94.12 32 LEU B N 1
ATOM 1052 C CA . LEU B 1 32 ? 1.324 -19.422 3.566 1 94.12 32 LEU B CA 1
ATOM 1053 C C . LEU B 1 32 ? 1.002 -19.469 2.076 1 94.12 32 LEU B C 1
ATOM 1055 O O . LEU B 1 32 ? 0.393 -20.422 1.598 1 94.12 32 LEU B O 1
ATOM 1059 N N . ALA B 1 33 ? 1.372 -18.5 1.382 1 94.19 33 ALA B N 1
ATOM 1060 C CA . ALA B 1 33 ? 1.057 -18.422 -0.042 1 94.19 33 ALA B CA 1
ATOM 1061 C C . ALA B 1 33 ? 1.911 -19.391 -0.85 1 94.19 33 ALA B C 1
ATOM 1063 O O . ALA B 1 33 ? 3.125 -19.484 -0.647 1 94.19 33 ALA B O 1
ATOM 1064 N N . PRO B 1 34 ? 1.276 -20.125 -1.744 1 93.69 34 PRO B N 1
ATOM 1065 C CA . PRO B 1 34 ? 2.084 -20.922 -2.668 1 93.69 34 PRO B CA 1
ATOM 1066 C C . PRO B 1 34 ? 3.129 -20.094 -3.408 1 93.69 34 PRO B C 1
ATOM 1068 O O . PRO B 1 34 ? 2.867 -18.938 -3.768 1 93.69 34 PRO B O 1
ATOM 1071 N N . PRO B 1 35 ? 4.312 -20.656 -3.654 1 92.31 35 PRO B N 1
ATOM 1072 C CA . PRO B 1 35 ? 5.402 -19.922 -4.293 1 92.31 35 PRO B CA 1
ATOM 1073 C C . PRO B 1 35 ? 4.965 -19.203 -5.57 1 92.31 35 PRO B C 1
ATOM 1075 O O . PRO B 1 35 ? 5.375 -18.078 -5.816 1 92.31 35 PRO B O 1
ATOM 1078 N N . ALA B 1 36 ? 4.066 -19.875 -6.285 1 90.5 36 ALA B N 1
ATOM 1079 C CA . ALA B 1 36 ? 3.611 -19.312 -7.555 1 90.5 36 ALA B CA 1
ATOM 1080 C C . ALA B 1 36 ? 2.787 -18.047 -7.336 1 90.5 36 ALA B C 1
ATOM 1082 O O . ALA B 1 36 ? 2.613 -17.25 -8.25 1 90.5 36 ALA B O 1
ATOM 1083 N N . HIS B 1 37 ? 2.295 -17.812 -6.125 1 94.56 37 HIS B N 1
ATOM 1084 C CA . HIS B 1 37 ? 1.385 -16.703 -5.848 1 94.56 37 HIS B CA 1
ATOM 1085 C C . HIS B 1 37 ? 2.096 -15.578 -5.098 1 94.56 37 HIS B C 1
ATOM 1087 O O . HIS B 1 37 ? 1.521 -14.508 -4.887 1 94.56 37 HIS B O 1
ATOM 1093 N N . ARG B 1 38 ? 3.273 -15.797 -4.777 1 94.56 38 ARG B N 1
ATOM 1094 C CA . ARG B 1 38 ? 3.945 -14.867 -3.877 1 94.56 38 ARG B CA 1
ATOM 1095 C C . ARG B 1 38 ? 4.152 -13.516 -4.547 1 94.56 38 ARG B C 1
ATOM 1097 O O . ARG B 1 38 ? 4.02 -12.469 -3.906 1 94.56 38 ARG B O 1
ATOM 1104 N N . LYS B 1 39 ? 4.516 -13.547 -5.801 1 94.19 39 LYS B N 1
ATOM 1105 C CA . LYS B 1 39 ? 4.668 -12.289 -6.516 1 94.19 39 LYS B CA 1
ATOM 1106 C C . LYS B 1 39 ? 3.328 -11.57 -6.664 1 94.19 39 LYS B C 1
ATOM 1108 O O . LYS B 1 39 ? 3.26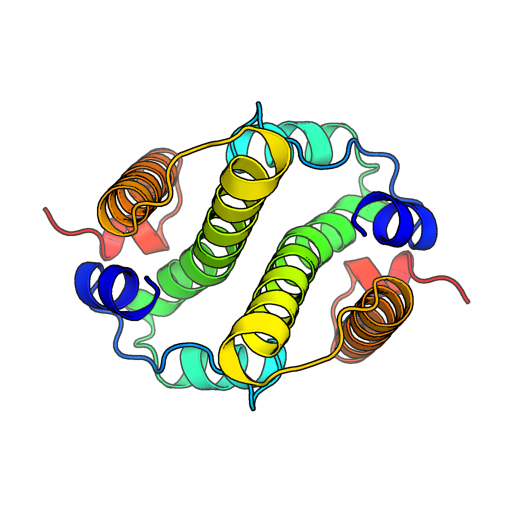6 -10.344 -6.617 1 94.19 39 LYS B O 1
ATOM 1113 N N . ALA B 1 40 ? 2.27 -12.289 -6.867 1 96.5 40 ALA B N 1
ATOM 1114 C CA . ALA B 1 40 ? 0.933 -11.703 -6.926 1 96.5 40 ALA B CA 1
ATOM 1115 C C . ALA B 1 40 ? 0.55 -11.078 -5.586 1 96.5 40 ALA B C 1
ATOM 1117 O O . ALA B 1 40 ? -0.026 -9.992 -5.547 1 96.5 40 ALA B O 1
ATOM 1118 N N . LEU B 1 41 ? 0.831 -11.805 -4.574 1 95.69 41 LEU B N 1
ATOM 1119 C CA . LEU B 1 41 ? 0.538 -11.305 -3.236 1 95.69 41 LEU B CA 1
ATOM 1120 C C . LEU B 1 41 ? 1.246 -9.977 -2.984 1 95.69 41 LEU B C 1
ATOM 1122 O O . LEU B 1 41 ? 0.672 -9.062 -2.385 1 95.69 41 LEU B O 1
ATOM 1126 N N . LYS B 1 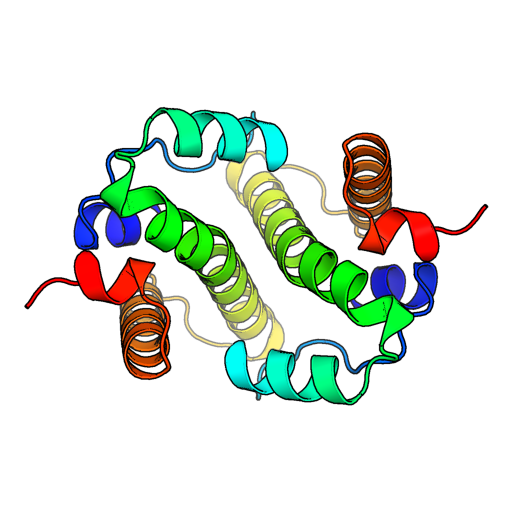42 ? 2.496 -9.852 -3.404 1 93.19 42 LYS B N 1
ATOM 1127 C CA . LYS B 1 42 ? 3.244 -8.602 -3.27 1 93.19 42 LYS B CA 1
ATOM 1128 C C . LYS B 1 42 ? 2.531 -7.457 -3.979 1 93.19 42 LYS B C 1
ATOM 1130 O O . LYS B 1 42 ? 2.426 -6.355 -3.436 1 93.19 42 LYS B O 1
ATOM 1135 N N . SER B 1 43 ? 2.076 -7.727 -5.16 1 94.81 43 SER B N 1
ATOM 1136 C CA . SER B 1 43 ? 1.362 -6.715 -5.938 1 94.81 43 SER B CA 1
ATOM 1137 C C . SER B 1 43 ? 0.087 -6.273 -5.227 1 94.81 43 SER B C 1
ATOM 1139 O O . SER B 1 43 ? -0.198 -5.078 -5.137 1 94.81 43 SER B O 1
ATOM 1141 N N . ILE B 1 44 ? -0.604 -7.199 -4.691 1 95.56 44 ILE B N 1
ATOM 1142 C CA . ILE B 1 44 ? -1.898 -6.926 -4.074 1 95.56 44 ILE B CA 1
ATOM 1143 C C . ILE B 1 44 ? -1.695 -6.219 -2.738 1 95.56 44 ILE B C 1
ATOM 1145 O O . ILE B 1 44 ? -2.492 -5.359 -2.357 1 95.56 44 ILE B O 1
ATOM 1149 N N . ALA B 1 45 ? -0.667 -6.543 -2.029 1 94 45 ALA B N 1
ATOM 1150 C CA . ALA B 1 45 ? -0.336 -5.895 -0.764 1 94 45 ALA B CA 1
ATOM 1151 C C . ALA B 1 45 ? -0.076 -4.402 -0.966 1 94 45 ALA B C 1
ATOM 1153 O O . ALA B 1 45 ? -0.31 -3.598 -0.062 1 94 45 ALA B O 1
ATOM 1154 N N . LEU B 1 46 ? 0.34 -4.086 -2.078 1 93.69 46 LEU B N 1
ATOM 1155 C CA . LEU B 1 46 ? 0.554 -2.682 -2.42 1 93.69 46 LEU B CA 1
ATOM 1156 C C . LEU B 1 46 ? -0.73 -2.049 -2.943 1 93.69 46 LEU B C 1
ATOM 1158 O O . LEU B 1 46 ? -1.123 -0.969 -2.494 1 93.69 46 LEU B O 1
ATOM 1162 N N . LEU B 1 47 ? -1.395 -2.674 -3.76 1 96.5 47 LEU B N 1
ATOM 1163 C CA . LEU B 1 47 ? -2.492 -2.113 -4.539 1 96.5 47 LEU B CA 1
ATOM 1164 C C . LEU B 1 47 ? -3.729 -1.909 -3.666 1 96.5 47 LEU B C 1
ATOM 1166 O O . LEU B 1 47 ? -4.352 -0.846 -3.705 1 96.5 47 LEU B O 1
ATOM 1170 N N . VAL B 1 48 ? -4.074 -2.912 -2.951 1 96.81 48 VAL B N 1
ATOM 1171 C CA . VAL B 1 48 ? -5.363 -2.914 -2.266 1 96.81 48 VAL B CA 1
ATOM 1172 C C . VAL B 1 48 ? -5.391 -1.802 -1.22 1 96.81 48 VAL B C 1
ATOM 1174 O O . VAL B 1 48 ? -6.301 -0.969 -1.215 1 96.81 48 VAL B O 1
ATOM 1177 N N . PRO B 1 49 ? -4.422 -1.735 -0.304 1 95.25 49 PRO B N 1
ATOM 1178 C CA . PRO B 1 49 ? -4.504 -0.633 0.658 1 95.25 49 PRO B CA 1
ATOM 1179 C C . PRO B 1 49 ? -4.477 0.738 -0.013 1 95.25 49 PRO B C 1
ATOM 1181 O O . PRO B 1 49 ? -5.121 1.676 0.465 1 95.25 49 PRO B O 1
ATOM 1184 N N . TRP B 1 50 ? -3.756 0.831 -1.075 1 95.06 50 TRP B N 1
ATOM 1185 C CA . TRP B 1 50 ? -3.695 2.088 -1.813 1 95.06 50 TRP B CA 1
ATOM 1186 C C . TRP B 1 50 ? -5.07 2.471 -2.352 1 95.06 50 TRP B C 1
ATOM 1188 O O . TRP B 1 50 ? -5.512 3.611 -2.193 1 95.06 50 TRP B O 1
ATOM 1198 N N . MET B 1 51 ? -5.68 1.554 -2.936 1 95.69 51 MET B N 1
ATOM 1199 C CA . MET B 1 51 ? -6.98 1.816 -3.549 1 95.69 51 MET B CA 1
ATOM 1200 C C . MET B 1 51 ? -8.039 2.086 -2.486 1 95.69 51 MET B C 1
ATOM 1202 O O . MET B 1 51 ? -8.938 2.906 -2.689 1 95.69 51 MET B O 1
ATOM 1206 N N . LEU B 1 52 ? -7.992 1.344 -1.441 1 94.38 52 LEU B N 1
ATOM 1207 C CA . LEU B 1 52 ? -8.891 1.594 -0.319 1 94.38 52 LEU B CA 1
ATOM 1208 C C . LEU B 1 52 ? -8.695 3.006 0.227 1 94.38 52 LEU B C 1
ATOM 1210 O O . LEU B 1 52 ? -9.672 3.703 0.51 1 94.38 52 LEU B O 1
ATOM 1214 N N . TRP B 1 53 ? -7.434 3.398 0.378 1 90.56 53 TRP B N 1
ATOM 1215 C CA . TRP B 1 53 ? -7.098 4.738 0.851 1 90.56 53 TRP B CA 1
ATOM 1216 C C . TRP B 1 53 ? -7.613 5.801 -0.113 1 90.56 53 TRP B C 1
ATOM 1218 O O . TRP B 1 53 ? -8.227 6.785 0.308 1 90.56 53 TRP B O 1
ATOM 1228 N N . LYS B 1 54 ? -7.398 5.684 -1.292 1 91.94 54 LYS B N 1
ATOM 1229 C CA . LYS B 1 54 ? -7.871 6.645 -2.287 1 91.94 54 LYS B CA 1
ATOM 1230 C C . LYS B 1 54 ? -9.398 6.75 -2.262 1 91.94 54 LYS B C 1
ATOM 1232 O O . LYS B 1 54 ? -9.945 7.848 -2.383 1 91.94 54 LYS B O 1
ATOM 1237 N N . HIS B 1 55 ? -10.023 5.605 -2.221 1 92.69 55 HIS B N 1
ATOM 1238 C CA . HIS B 1 55 ? -11.484 5.586 -2.197 1 92.69 55 HIS B CA 1
ATOM 1239 C C . HIS B 1 55 ? -12.023 6.32 -0.976 1 92.69 55 HIS B C 1
ATOM 1241 O O . HIS B 1 55 ? -12.992 7.082 -1.081 1 92.69 55 HIS B O 1
ATOM 1247 N N . ARG B 1 56 ? -11.484 6.059 0.082 1 87.44 56 ARG B N 1
ATOM 1248 C CA . ARG B 1 56 ? -11.906 6.738 1.302 1 87.44 56 ARG B CA 1
ATOM 1249 C C . ARG B 1 56 ? -11.711 8.25 1.183 1 87.44 56 ARG B C 1
ATOM 1251 O O . ARG B 1 56 ? -12.578 9.023 1.602 1 87.44 56 ARG B O 1
ATOM 1258 N N . ASN B 1 57 ? -10.531 8.664 0.717 1 88.62 57 ASN B N 1
ATOM 1259 C CA . ASN B 1 57 ? -10.289 10.086 0.506 1 88.62 57 ASN B CA 1
ATOM 1260 C C . ASN B 1 57 ? -11.32 10.695 -0.431 1 88.62 57 ASN B C 1
ATOM 1262 O O . ASN B 1 57 ? -11.773 11.82 -0.213 1 88.62 57 ASN B O 1
ATOM 1266 N N . ALA B 1 58 ? -11.625 9.984 -1.439 1 90.44 58 ALA B N 1
ATOM 1267 C CA . ALA B 1 58 ? -12.641 10.469 -2.377 1 90.44 58 ALA B CA 1
ATOM 1268 C C . ALA B 1 58 ? -13.984 10.648 -1.685 1 90.44 58 ALA B C 1
ATOM 1270 O O . ALA B 1 58 ? -14.711 11.609 -1.964 1 90.44 58 ALA B O 1
ATOM 1271 N N . CYS B 1 59 ? -14.336 9.719 -0.842 1 89.5 59 CYS B N 1
ATOM 1272 C CA . CYS B 1 59 ? -15.594 9.797 -0.111 1 89.5 59 CYS B CA 1
ATOM 1273 C C . CYS B 1 59 ? -15.586 10.977 0.857 1 89.5 59 CYS B C 1
ATOM 1275 O O . CYS B 1 59 ? -16.594 11.672 1.006 1 89.5 59 CYS B O 1
ATOM 1277 N N . VAL B 1 60 ? -14.445 11.219 1.474 1 84.06 60 VAL B N 1
ATOM 1278 C CA . VAL B 1 60 ? -14.336 12.242 2.512 1 84.06 60 VAL B CA 1
ATOM 1279 C C . VAL B 1 60 ? -14.195 13.617 1.87 1 84.06 60 VAL B C 1
ATOM 1281 O O . VAL B 1 60 ? -14.828 14.578 2.303 1 84.06 60 VAL B O 1
ATOM 1284 N N . PHE B 1 61 ? -13.492 13.789 0.78 1 85.25 61 PHE B N 1
ATOM 1285 C CA . PHE B 1 61 ? -13.117 15.109 0.293 1 85.25 61 PHE B CA 1
ATOM 1286 C C . PHE B 1 61 ? -13.867 15.445 -0.987 1 85.25 61 PHE B C 1
ATOM 1288 O O . PHE B 1 61 ? -14.023 16.625 -1.326 1 85.25 61 PHE B O 1
ATOM 1295 N N . ASP B 1 62 ? -14.289 14.391 -1.705 1 88.69 62 ASP B N 1
ATOM 1296 C CA . ASP B 1 62 ? -14.898 14.648 -3.004 1 88.69 62 ASP B CA 1
ATOM 1297 C C . ASP B 1 62 ? -16.375 14.242 -3.004 1 88.69 62 ASP B C 1
ATOM 1299 O O . ASP B 1 62 ? -17.016 14.219 -4.055 1 88.69 62 ASP B O 1
ATOM 1303 N N . ASN B 1 63 ? -16.906 13.844 -1.957 1 90 63 ASN B N 1
ATOM 1304 C CA . ASN B 1 63 ? -18.312 13.453 -1.788 1 90 63 ASN B CA 1
ATOM 1305 C C . ASN B 1 63 ? -18.672 12.289 -2.699 1 90 63 ASN B C 1
ATOM 1307 O O . ASN B 1 63 ? -19.766 12.273 -3.285 1 90 63 ASN B O 1
ATOM 1311 N N . ALA B 1 64 ? -17.766 11.477 -2.871 1 88.38 64 ALA B N 1
ATOM 1312 C CA . ALA B 1 64 ? -18.047 10.258 -3.615 1 88.38 64 ALA B CA 1
ATOM 1313 C C . ALA B 1 64 ? -18.922 9.312 -2.799 1 88.38 64 ALA B C 1
ATOM 1315 O O . ALA B 1 64 ? -18.828 9.273 -1.57 1 88.38 64 ALA B O 1
ATOM 1316 N N . THR B 1 65 ? -19.766 8.602 -3.602 1 90.75 65 THR B N 1
ATOM 1317 C CA . THR B 1 65 ? -20.609 7.625 -2.936 1 90.75 65 THR B CA 1
ATOM 1318 C C . THR B 1 65 ? -19.828 6.344 -2.643 1 90.75 65 THR B C 1
ATOM 1320 O O . THR B 1 65 ? -19.234 5.754 -3.545 1 90.75 65 THR B O 1
ATOM 1323 N N . PRO B 1 66 ? -19.906 6.023 -1.4 1 86.81 66 PRO B N 1
ATOM 1324 C CA . PRO B 1 66 ? -19.219 4.777 -1.058 1 86.81 66 PRO B CA 1
ATOM 1325 C C . PRO B 1 66 ? -19.891 3.547 -1.654 1 86.81 66 PRO B C 1
ATOM 1327 O O . PRO B 1 66 ? -21.109 3.412 -1.577 1 86.81 66 PRO B O 1
ATOM 1330 N N . SER B 1 67 ? -19.125 2.668 -2.357 1 92.19 67 SER B N 1
ATOM 1331 C CA . SER B 1 67 ? -19.578 1.399 -2.922 1 92.19 67 SER B CA 1
ATOM 1332 C C . SER B 1 67 ? -18.469 0.363 -2.914 1 92.19 67 SER B C 1
ATOM 1334 O O . SER B 1 67 ? -17.484 0.499 -3.641 1 92.19 67 SER B O 1
ATOM 1336 N N . ILE B 1 68 ? -18.672 -0.695 -2.174 1 90.25 68 ILE B N 1
ATOM 1337 C CA . ILE B 1 68 ? -17.688 -1.767 -2.105 1 90.25 68 ILE B CA 1
ATOM 1338 C C . ILE B 1 68 ? -17.562 -2.443 -3.469 1 90.25 68 ILE B C 1
ATOM 1340 O O . ILE B 1 68 ? -16.453 -2.77 -3.908 1 90.25 68 ILE B O 1
ATOM 1344 N N . GLU B 1 69 ? -18.703 -2.607 -4.07 1 94.19 69 GLU B N 1
ATOM 1345 C CA . GLU B 1 69 ? -18.719 -3.271 -5.371 1 94.19 69 GLU B CA 1
ATOM 1346 C C . GLU B 1 69 ? -17.906 -2.48 -6.402 1 94.19 69 GLU B C 1
ATOM 1348 O O . GLU B 1 69 ? -17.109 -3.053 -7.148 1 94.19 69 GLU B O 1
ATOM 1353 N N . SER B 1 70 ? -18.156 -1.225 -6.398 1 95.12 70 SER B N 1
ATOM 1354 C CA . SER B 1 70 ? -17.438 -0.371 -7.336 1 95.12 70 SER B CA 1
ATOM 1355 C C . SER B 1 70 ? -15.945 -0.356 -7.027 1 95.12 70 SER B C 1
ATOM 1357 O O . SER B 1 70 ? -15.117 -0.377 -7.941 1 95.12 70 SER B O 1
ATOM 1359 N N . LEU B 1 71 ? -15.633 -0.331 -5.801 1 95.75 71 LEU B N 1
ATOM 1360 C CA . LEU B 1 71 ? -14.234 -0.324 -5.391 1 95.75 71 LEU B CA 1
ATOM 1361 C C . LEU B 1 71 ? -13.539 -1.621 -5.801 1 95.75 71 LEU B C 1
ATOM 1363 O O . LEU B 1 71 ? -12.438 -1.594 -6.355 1 95.75 71 LEU B O 1
ATOM 1367 N N . VAL B 1 72 ? -14.18 -2.703 -5.559 1 97.25 72 VAL B N 1
ATOM 1368 C CA . VAL B 1 72 ? -13.609 -4 -5.898 1 97.25 72 VAL B CA 1
ATOM 1369 C C . VAL B 1 72 ? -13.406 -4.098 -7.41 1 97.25 72 VAL B C 1
ATOM 1371 O O . VAL B 1 72 ? -12.375 -4.586 -7.871 1 97.25 72 VAL B O 1
ATOM 1374 N N . ASP B 1 73 ? -14.352 -3.617 -8.125 1 97.12 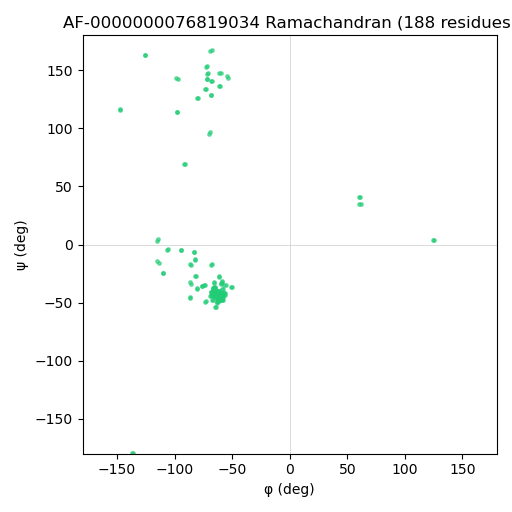73 ASP B N 1
ATOM 1375 C CA . ASP B 1 73 ? -14.227 -3.631 -9.578 1 97.12 73 ASP B CA 1
ATOM 1376 C C . ASP B 1 73 ? -13.039 -2.789 -10.039 1 97.12 73 ASP B C 1
ATOM 1378 O O . ASP B 1 73 ? -12.305 -3.184 -10.945 1 97.12 73 ASP B O 1
ATOM 1382 N N . ARG B 1 74 ? -12.891 -1.671 -9.398 1 95.62 74 ARG B N 1
ATOM 1383 C CA . ARG B 1 74 ? -11.766 -0.809 -9.75 1 95.62 74 ARG B CA 1
ATOM 1384 C C . ARG B 1 74 ? -10.438 -1.476 -9.406 1 95.62 74 ARG B C 1
ATOM 1386 O O . ARG B 1 74 ? -9.461 -1.354 -10.156 1 95.62 74 ARG B O 1
ATOM 1393 N N . ILE B 1 75 ? -10.32 -2.178 -8.289 1 97.25 75 ILE B N 1
ATOM 1394 C CA . ILE B 1 75 ? -9.109 -2.891 -7.898 1 97.25 75 ILE B CA 1
ATOM 1395 C C . ILE B 1 75 ? -8.805 -3.982 -8.922 1 97.25 75 ILE B C 1
ATOM 1397 O O . ILE B 1 75 ? -7.656 -4.137 -9.344 1 97.25 75 ILE B O 1
ATOM 1401 N N . LYS B 1 76 ? -9.875 -4.684 -9.336 1 97.5 76 LYS B N 1
ATOM 1402 C CA . LYS B 1 76 ? -9.688 -5.742 -10.328 1 97.5 76 LYS B CA 1
ATOM 1403 C C . LYS B 1 76 ? -9.195 -5.18 -11.656 1 97.5 76 LYS B C 1
ATOM 1405 O O . LYS B 1 76 ? -8.312 -5.758 -12.289 1 97.5 76 LYS B O 1
ATOM 1410 N N . ASP B 1 77 ? -9.727 -4.07 -12.039 1 96.75 77 ASP B N 1
ATOM 1411 C CA . ASP B 1 77 ? -9.297 -3.422 -13.273 1 96.75 77 ASP B CA 1
ATOM 1412 C C . ASP B 1 77 ? -7.836 -2.998 -13.188 1 96.75 77 ASP B C 1
ATOM 1414 O O . ASP B 1 77 ? -7.074 -3.188 -14.141 1 96.75 77 ASP B O 1
ATOM 1418 N N . GLU B 1 78 ? -7.453 -2.408 -12.117 1 96.31 78 GLU B N 1
ATOM 1419 C CA . GLU B 1 78 ? -6.066 -1.988 -11.938 1 96.31 78 GLU B CA 1
ATOM 1420 C C . GLU B 1 78 ? -5.121 -3.188 -11.922 1 96.31 78 GLU B C 1
ATOM 1422 O O . GLU B 1 78 ? -4.012 -3.121 -12.453 1 96.31 78 GLU B O 1
ATOM 1427 N N . ALA B 1 79 ? -5.523 -4.246 -11.266 1 96.94 79 ALA B N 1
ATOM 1428 C CA . ALA B 1 79 ? -4.723 -5.469 -11.242 1 96.94 79 ALA B CA 1
ATOM 1429 C C . ALA B 1 79 ? -4.488 -6 -12.656 1 96.94 79 ALA B C 1
ATOM 1431 O O . ALA B 1 79 ? -3.377 -6.422 -12.984 1 96.94 79 ALA B O 1
ATOM 1432 N N . ARG B 1 80 ? -5.516 -5.965 -13.469 1 96.88 80 ARG B N 1
ATOM 1433 C CA . ARG B 1 80 ? -5.391 -6.398 -14.859 1 96.88 80 ARG B CA 1
ATOM 1434 C C . ARG B 1 80 ? -4.43 -5.496 -15.625 1 96.88 80 ARG B C 1
ATOM 1436 O O . ARG B 1 80 ? -3.637 -5.977 -16.438 1 96.88 80 ARG B O 1
ATOM 1443 N N . CYS B 1 81 ? -4.52 -4.223 -15.398 1 95.88 81 CYS B N 1
ATOM 1444 C CA . CYS B 1 81 ? -3.609 -3.279 -16.047 1 95.88 81 CYS B CA 1
ATOM 1445 C C . CYS B 1 81 ? -2.166 -3.557 -15.641 1 95.88 81 CYS B C 1
ATOM 1447 O O . CYS B 1 81 ? -1.262 -3.498 -16.469 1 95.88 81 CYS B O 1
ATOM 1449 N N . TRP B 1 82 ? -1.968 -3.877 -14.375 1 95.81 82 TRP B N 1
ATOM 1450 C CA . TRP B 1 82 ? -0.629 -4.195 -13.883 1 95.81 82 TRP B CA 1
ATOM 1451 C C . TRP B 1 82 ? -0.101 -5.469 -14.539 1 95.81 82 TRP B C 1
ATOM 1453 O O . TRP B 1 82 ? 1.073 -5.539 -14.906 1 95.81 82 TRP B O 1
ATOM 1463 N N . ALA B 1 83 ? -0.97 -6.402 -14.656 1 95.88 83 ALA B N 1
ATOM 1464 C CA . ALA B 1 83 ? -0.574 -7.645 -15.32 1 95.88 83 ALA B CA 1
ATOM 1465 C C . ALA B 1 83 ? -0.133 -7.387 -16.75 1 95.88 83 ALA B C 1
ATOM 1467 O O . ALA B 1 83 ? 0.897 -7.898 -17.203 1 95.88 83 ALA B O 1
ATOM 1468 N N . LYS B 1 84 ? -0.841 -6.594 -17.438 1 95 84 LYS B N 1
ATOM 1469 C CA . LYS B 1 84 ? -0.532 -6.246 -18.828 1 95 84 LYS B CA 1
ATOM 1470 C C . LYS B 1 84 ? 0.777 -5.469 -18.922 1 95 84 LYS B C 1
ATOM 1472 O O . LYS B 1 84 ? 1.51 -5.59 -19.906 1 95 84 LYS B O 1
ATOM 1477 N N . ALA B 1 85 ? 1.056 -4.695 -17.922 1 92.25 85 ALA B N 1
ATOM 1478 C CA . ALA B 1 85 ? 2.248 -3.852 -17.906 1 92.25 85 ALA B CA 1
ATOM 1479 C C . ALA B 1 85 ? 3.475 -4.641 -17.453 1 92.25 85 ALA B C 1
ATOM 1481 O O . ALA B 1 85 ? 4.582 -4.102 -17.406 1 92.25 85 ALA B O 1
ATOM 1482 N N . GLY B 1 86 ? 3.34 -5.91 -17 1 91 86 GLY B N 1
ATOM 1483 C CA . GLY B 1 86 ? 4.516 -6.734 -16.766 1 91 86 GLY B CA 1
ATOM 1484 C C . GLY B 1 86 ? 4.582 -7.293 -15.367 1 91 86 GLY B C 1
ATOM 1485 O O . GLY B 1 86 ? 5.57 -7.926 -14.992 1 91 86 GLY B O 1
ATOM 1486 N N . ALA B 1 87 ? 3.562 -7.055 -14.57 1 92.06 87 ALA B N 1
ATOM 1487 C CA . ALA B 1 87 ? 3.512 -7.707 -13.266 1 92.06 87 ALA B CA 1
ATOM 1488 C C . ALA B 1 87 ? 3.264 -9.203 -13.414 1 92.06 87 ALA B C 1
ATOM 1490 O O . ALA B 1 87 ? 2.115 -9.656 -13.398 1 92.06 87 ALA B O 1
ATOM 1491 N N . GLN B 1 88 ? 4.273 -9.883 -13.383 1 91.19 88 GLN B N 1
ATOM 1492 C CA . GLN B 1 88 ? 4.23 -11.297 -13.734 1 91.19 88 GLN B CA 1
ATOM 1493 C C . GLN B 1 88 ? 3.414 -12.094 -12.727 1 91.19 88 GLN B C 1
ATOM 1495 O O . GLN B 1 88 ? 2.699 -13.031 -13.094 1 91.19 88 GLN B O 1
ATOM 1500 N N . GLY B 1 89 ? 3.512 -11.758 -11.492 1 93.75 89 GLY B N 1
ATOM 1501 C CA . GLY B 1 89 ? 2.76 -12.469 -10.461 1 93.75 89 GLY B CA 1
ATOM 1502 C C . GLY B 1 89 ? 1.26 -12.422 -10.688 1 93.75 89 GLY B C 1
ATOM 1503 O O . GLY B 1 89 ? 0.565 -13.414 -10.477 1 93.75 89 GLY B O 1
ATOM 1504 N N . LEU B 1 90 ? 0.799 -11.336 -11.133 1 95.44 90 LEU B N 1
ATOM 1505 C CA . LEU B 1 90 ? -0.632 -11.18 -11.367 1 95.44 90 LEU B CA 1
ATOM 1506 C C . LEU B 1 90 ? -1.053 -11.914 -12.641 1 95.44 90 LEU B C 1
ATOM 1508 O O . L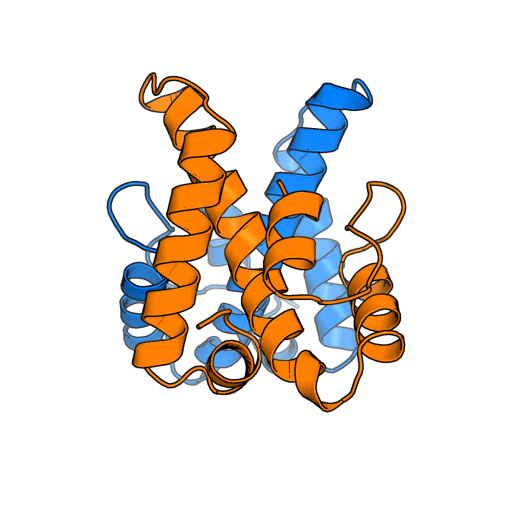EU B 1 90 ? -2.145 -12.484 -12.703 1 95.44 90 LEU B O 1
ATOM 1512 N N . ARG B 1 91 ? -0.176 -11.898 -13.594 1 93.69 91 ARG B N 1
ATOM 1513 C CA . ARG B 1 91 ? -0.489 -12.539 -14.867 1 93.69 91 ARG B CA 1
ATOM 1514 C C . ARG B 1 91 ? -0.807 -14.016 -14.68 1 93.69 91 ARG B C 1
ATOM 1516 O O . ARG B 1 91 ? -1.648 -14.57 -15.383 1 93.69 91 ARG B O 1
ATOM 1523 N N . VAL B 1 92 ? -0.192 -14.609 -13.719 1 92.44 92 VAL B N 1
ATOM 1524 C CA . VAL B 1 92 ? -0.279 -16.062 -13.562 1 92.44 92 VAL B CA 1
ATOM 1525 C C . VAL B 1 92 ? -1.512 -16.422 -12.734 1 92.44 92 VAL B C 1
ATOM 1527 O O . VAL B 1 92 ? -1.973 -17.562 -12.758 1 92.44 92 VAL B O 1
ATOM 1530 N N . VAL B 1 93 ? -2.045 -15.484 -12.055 1 94.69 93 VAL B N 1
ATOM 1531 C CA . VAL B 1 93 ? -3.096 -15.859 -11.117 1 94.69 93 VAL B CA 1
ATOM 1532 C C . VAL B 1 93 ? -4.422 -15.242 -11.547 1 94.69 93 VAL B C 1
ATOM 1534 O O . VAL B 1 93 ? -5.484 -15.609 -11.039 1 94.69 93 VAL B O 1
ATOM 1537 N N . LEU B 1 94 ? -4.43 -14.281 -12.445 1 95.44 94 LEU B N 1
ATOM 1538 C CA . LEU B 1 94 ? -5.664 -13.633 -12.875 1 95.44 94 LEU B CA 1
ATOM 1539 C C . LEU B 1 94 ? -6.609 -14.633 -13.531 1 95.44 94 LEU B C 1
ATOM 1541 O O . LEU B 1 94 ? -6.172 -15.492 -14.297 1 95.44 94 LEU B O 1
ATOM 1545 N N . PRO B 1 95 ? -7.816 -14.508 -13.172 1 90.94 95 PRO B N 1
ATOM 1546 C CA . PRO B 1 95 ? -8.773 -15.414 -13.82 1 90.94 95 PRO B CA 1
ATOM 1547 C C . PRO B 1 95 ? -8.969 -15.109 -15.305 1 90.94 95 PRO B C 1
ATOM 1549 O O . PRO B 1 95 ? -8.82 -13.961 -15.727 1 90.94 95 PRO B O 1
ATOM 1552 N N . THR B 1 96 ? -9.094 -16.078 -16.203 1 76.56 96 THR B N 1
ATOM 1553 C CA . THR B 1 96 ? -9.328 -16 -17.641 1 76.56 96 THR B CA 1
ATOM 1554 C C . THR B 1 96 ? -10.695 -15.406 -17.938 1 76.56 96 THR B C 1
ATOM 1556 O O . THR B 1 96 ? -11.672 -15.711 -17.25 1 76.56 96 THR B O 1
#

pLDDT: mean 93.26, std 3.46, range [76.56, 97.5]